Protein AF-A0A962FBF9-F1 (afdb_monomer_lite)

Sequence (263 aa):
MQAPLSERNLTIVGFLAAIAAAAFGLVVFYGRYPFAEDGTNTLIALYLSACIILFFGIRFWNIVILAFAVLSLFGVQIYAAQKFDWRENYISLAQMGQPFFLNEFIDHYPTYEEYTFAFLNAPDWVRFNNECVQPALTQNPVPPRCASSDLIQRYYRIDIVQAMREHYAKMKNTAKMVKEGKLSKRSAYAECIANKSCVTIPLLPKGVDANNIDPSSHDYIGVREAFWSLINDQRMTPLVCQQVPLCQALTNMKAITPDNMPF

Secondary structure (DSSP, 8-state):
---SS-HHHHHHHHHHHHHHHHHHHHHHHHHHGGGPPTTHHHHHHHHHHHHHHHHHHHHTT-HHHHHHHHHHHHHHHHHHHHHHHHHHHHHHHHHTT---TTGGG-SSPPPHHHHH-GGG----HHHHIIIIIHHHHTTPPPPGGGSSHHHHHHHH---HHHHHHHHHHHHHHHHHHHHTTTT-SHHHHHHHHHTTSS-----PPTT--GGGS-TT--TTHHHHHHHHHHHH-SS--HHHHHTSHHHHHHHHTTSS-GGG---

pLDDT: mean 86.82, std 8.23, range [59.03, 97.31]

Radius of gyration: 26.45 Å; chains: 1; bounding box: 59×40×80 Å

Structure (mmCIF, N/CA/C/O backbone):
data_AF-A0A962FBF9-F1
#
_entry.id   AF-A0A962FBF9-F1
#
loop_
_atom_site.group_PDB
_atom_site.id
_atom_site.type_symbol
_atom_site.label_atom_id
_atom_site.label_alt_id
_atom_site.label_comp_id
_atom_site.label_asym_id
_atom_site.label_entity_id
_atom_site.label_seq_id
_atom_site.pdbx_PDB_ins_code
_atom_site.Cartn_x
_atom_site.Cartn_y
_atom_site.Cartn_z
_atom_site.occupancy
_atom_site.B_iso_or_equiv
_atom_site.auth_seq_id
_atom_site.auth_comp_id
_atom_site.auth_asym_id
_atom_site.auth_atom_id
_atom_site.pdbx_PDB_model_num
ATOM 1 N N . MET A 1 1 ? 24.186 -5.630 -43.927 1.00 60.81 1 MET A N 1
ATOM 2 C CA . MET A 1 1 ? 23.604 -4.390 -44.489 1.00 60.81 1 MET A CA 1
ATOM 3 C C . MET A 1 1 ? 24.648 -3.294 -44.359 1.00 60.81 1 MET A C 1
ATOM 5 O O . MET A 1 1 ? 25.223 -3.189 -43.284 1.00 60.81 1 MET A O 1
ATOM 9 N N . GLN A 1 2 ? 24.952 -2.549 -45.425 1.00 70.44 2 GLN A N 1
ATOM 10 C CA . GLN A 1 2 ? 25.842 -1.384 -45.326 1.00 70.44 2 GLN A CA 1
ATOM 11 C C . GLN A 1 2 ? 25.102 -0.242 -44.622 1.00 70.44 2 GLN A C 1
ATOM 13 O O . GLN A 1 2 ? 23.909 -0.047 -44.858 1.00 70.44 2 GLN A O 1
ATOM 18 N N . ALA A 1 3 ? 25.789 0.471 -43.730 1.00 69.31 3 ALA A N 1
ATOM 19 C CA . ALA A 1 3 ? 25.196 1.597 -43.027 1.00 69.31 3 ALA A CA 1
ATOM 20 C C . ALA A 1 3 ? 25.037 2.800 -43.980 1.00 69.31 3 ALA A C 1
ATOM 22 O O . ALA A 1 3 ? 25.928 3.051 -44.793 1.00 69.31 3 ALA A O 1
ATOM 23 N N . PRO A 1 4 ? 23.940 3.568 -43.885 1.00 76.31 4 PRO A N 1
ATOM 24 C CA . PRO A 1 4 ? 23.658 4.688 -44.786 1.00 76.31 4 PRO A CA 1
ATOM 25 C C . PRO A 1 4 ? 24.484 5.950 -44.482 1.00 76.31 4 PRO A C 1
ATOM 27 O O . PRO A 1 4 ? 24.414 6.924 -45.226 1.00 76.31 4 PRO A O 1
ATOM 30 N N . LEU A 1 5 ? 25.242 5.965 -43.381 1.00 82.69 5 LEU A N 1
ATOM 31 C CA . LEU A 1 5 ? 26.000 7.116 -42.888 1.00 82.69 5 LEU A CA 1
ATOM 32 C C . LEU A 1 5 ? 27.432 6.710 -42.517 1.00 82.69 5 LEU A C 1
ATOM 34 O O . LEU A 1 5 ? 27.699 5.550 -42.208 1.00 82.69 5 LEU A O 1
ATOM 38 N N . SER A 1 6 ? 28.346 7.686 -42.500 1.00 90.06 6 SER A N 1
ATOM 39 C CA . SER A 1 6 ? 29.707 7.485 -41.992 1.00 90.06 6 SER A CA 1
ATOM 40 C C . SER A 1 6 ? 29.701 7.161 -40.492 1.00 90.06 6 SER A C 1
ATOM 42 O O . SER A 1 6 ? 28.830 7.624 -39.753 1.00 90.06 6 SER A O 1
ATOM 44 N N . GLU A 1 7 ? 30.704 6.421 -40.011 1.00 88.38 7 GLU A N 1
ATOM 45 C CA . GLU A 1 7 ? 30.819 6.050 -38.588 1.00 88.38 7 GLU A CA 1
ATOM 46 C C . GLU A 1 7 ? 30.829 7.280 -37.662 1.00 88.38 7 GLU A C 1
ATOM 48 O O . GLU A 1 7 ? 30.202 7.281 -36.598 1.00 88.38 7 GLU A O 1
ATOM 53 N N . ARG A 1 8 ? 31.482 8.369 -38.092 1.00 90.94 8 ARG A N 1
ATOM 54 C CA . ARG A 1 8 ? 31.478 9.652 -37.376 1.00 90.94 8 ARG A CA 1
ATOM 55 C C . ARG A 1 8 ? 30.058 10.199 -37.222 1.00 90.94 8 ARG A C 1
ATOM 57 O O . ARG A 1 8 ? 29.685 10.610 -36.126 1.00 90.94 8 ARG A O 1
ATOM 64 N N . ASN A 1 9 ? 29.267 10.179 -38.294 1.00 92.25 9 ASN A N 1
ATOM 65 C CA . ASN A 1 9 ? 27.889 10.663 -38.260 1.00 92.25 9 ASN A CA 1
ATOM 66 C C . ASN A 1 9 ? 27.007 9.760 -37.387 1.00 92.25 9 ASN A C 1
ATOM 68 O O . ASN A 1 9 ? 26.252 10.277 -36.571 1.00 92.25 9 ASN A O 1
ATOM 72 N N . LEU A 1 10 ? 27.148 8.433 -37.483 1.00 91.06 10 LEU A N 1
ATOM 73 C CA . LEU A 1 10 ? 26.416 7.486 -36.629 1.00 91.06 10 LEU A CA 1
ATOM 74 C C . LEU A 1 10 ? 26.747 7.658 -35.146 1.00 91.06 10 LEU A C 1
ATOM 76 O O . LEU A 1 10 ? 25.855 7.588 -34.307 1.00 91.06 10 LEU A O 1
ATOM 80 N N . THR A 1 11 ? 28.010 7.931 -34.818 1.00 92.50 11 THR A N 1
ATOM 81 C CA . THR A 1 11 ? 28.436 8.190 -33.437 1.00 92.50 11 THR A CA 1
ATOM 82 C C . THR A 1 11 ? 27.790 9.463 -32.889 1.00 92.50 11 THR A C 1
ATOM 84 O O . THR A 1 11 ? 27.250 9.445 -31.785 1.00 92.50 11 THR A O 1
ATOM 87 N N . ILE A 1 12 ? 27.798 10.556 -33.663 1.00 94.12 12 ILE A N 1
ATOM 88 C CA . ILE A 1 12 ? 27.176 11.827 -33.258 1.00 94.12 12 ILE A CA 1
ATOM 89 C C . ILE A 1 12 ? 25.663 11.654 -33.094 1.00 94.12 12 ILE A C 1
ATOM 91 O O . ILE A 1 12 ? 25.114 12.016 -32.056 1.00 94.12 12 ILE A O 1
ATOM 95 N N . VAL A 1 13 ? 24.991 11.066 -34.089 1.00 94.19 13 VAL A N 1
ATOM 96 C CA . VAL A 1 13 ? 23.538 10.840 -34.059 1.00 94.19 13 VAL A CA 1
ATOM 97 C C . VAL A 1 13 ? 23.153 9.929 -32.898 1.00 94.19 13 VAL A C 1
ATOM 99 O O . VAL A 1 13 ? 22.228 10.250 -32.159 1.00 94.19 13 VAL A O 1
ATOM 102 N N . GLY A 1 14 ? 23.881 8.829 -32.692 1.00 93.62 14 GLY A N 1
ATOM 103 C CA . GLY A 1 14 ? 23.630 7.911 -31.586 1.00 93.62 14 GLY A CA 1
ATOM 104 C C . GLY A 1 14 ? 23.786 8.581 -30.226 1.00 93.62 14 GLY A C 1
ATOM 105 O O . GLY A 1 14 ? 22.971 8.354 -29.335 1.00 93.62 14 GLY A O 1
ATOM 106 N N . PHE A 1 15 ? 24.807 9.428 -30.065 1.00 95.50 15 PHE A N 1
ATOM 107 C CA . PHE A 1 15 ? 25.053 10.138 -28.811 1.00 95.50 15 PHE A CA 1
ATOM 108 C C . PHE A 1 15 ? 23.943 11.148 -28.515 1.00 95.50 15 PHE A C 1
ATOM 110 O O . PHE A 1 15 ? 23.385 11.146 -27.419 1.00 95.50 15 PHE A O 1
ATOM 117 N N . LEU A 1 16 ? 23.569 11.958 -29.511 1.00 97.19 16 LEU A N 1
ATOM 118 C CA . LEU A 1 16 ? 22.473 12.919 -29.388 1.00 97.19 16 LEU A CA 1
ATOM 119 C C . LEU A 1 16 ? 21.138 12.223 -29.096 1.00 97.19 16 LEU A C 1
ATOM 121 O O . LEU A 1 16 ? 20.403 12.672 -28.220 1.00 97.19 16 LEU A O 1
ATOM 125 N N . ALA A 1 17 ? 20.848 11.108 -29.771 1.00 95.50 17 ALA A N 1
ATOM 126 C CA . ALA A 1 17 ? 19.638 10.323 -29.537 1.00 95.50 17 ALA A CA 1
ATOM 127 C C . ALA A 1 17 ? 19.594 9.738 -28.116 1.00 95.50 17 ALA A C 1
ATOM 129 O O . ALA A 1 17 ? 18.573 9.851 -27.441 1.00 95.50 17 ALA A O 1
ATOM 130 N N . ALA A 1 18 ? 20.701 9.163 -27.635 1.00 96.38 18 ALA A N 1
ATOM 131 C CA . ALA A 1 18 ? 20.784 8.603 -26.287 1.00 96.38 18 ALA A CA 1
ATOM 132 C C . ALA A 1 18 ? 20.650 9.678 -25.197 1.00 96.38 18 ALA A C 1
ATOM 134 O O . ALA A 1 18 ? 19.937 9.463 -24.218 1.00 96.38 18 ALA A O 1
ATOM 135 N N . ILE A 1 19 ? 21.273 10.850 -25.377 1.00 97.31 19 ILE A N 1
ATOM 136 C CA . ILE A 1 19 ? 21.120 11.983 -24.452 1.00 97.31 19 ILE A CA 1
ATOM 137 C C . ILE A 1 19 ? 19.686 12.499 -24.453 1.00 97.31 19 ILE A C 1
ATOM 139 O O . ILE A 1 19 ? 19.124 12.707 -23.381 1.00 97.31 19 ILE A O 1
ATOM 143 N N . ALA A 1 20 ? 19.084 12.694 -25.628 1.00 96.69 20 ALA A N 1
ATOM 144 C CA . ALA A 1 20 ? 17.706 13.160 -25.730 1.00 96.69 20 ALA A CA 1
ATOM 145 C C . ALA A 1 20 ? 16.736 12.181 -25.048 1.00 96.69 20 ALA A C 1
ATOM 147 O O . ALA A 1 20 ? 15.888 12.608 -24.266 1.00 96.69 20 ALA A O 1
ATOM 148 N N . ALA A 1 21 ? 16.907 10.873 -25.271 1.00 95.94 21 ALA A N 1
ATOM 149 C CA . ALA A 1 21 ? 16.114 9.836 -24.616 1.00 95.94 21 ALA A CA 1
ATOM 150 C C . ALA A 1 21 ? 16.319 9.820 -23.092 1.00 95.94 21 ALA A C 1
ATOM 152 O O . ALA A 1 21 ? 15.344 9.717 -22.344 1.00 95.94 21 ALA A O 1
ATOM 153 N N . ALA A 1 22 ? 17.562 9.963 -22.620 1.00 96.50 22 ALA A N 1
ATOM 154 C CA . ALA A 1 22 ? 17.876 10.039 -21.195 1.00 96.50 22 ALA A CA 1
ATOM 155 C C . ALA A 1 22 ? 17.250 11.276 -20.537 1.00 96.50 22 ALA A C 1
ATOM 157 O O . ALA A 1 22 ? 16.577 11.143 -19.519 1.00 96.50 22 ALA A O 1
ATOM 158 N N . ALA A 1 23 ? 17.411 12.460 -21.135 1.00 96.31 23 ALA A N 1
ATOM 159 C CA . ALA A 1 23 ? 16.818 13.702 -20.645 1.00 96.31 23 ALA A CA 1
ATOM 160 C C . ALA A 1 23 ? 15.288 13.617 -20.594 1.00 96.31 23 ALA A C 1
ATOM 162 O O . ALA A 1 23 ? 14.697 13.950 -19.570 1.00 96.31 23 ALA A O 1
ATOM 163 N N . PHE A 1 24 ? 14.652 13.119 -21.659 1.00 95.31 24 PHE A N 1
ATOM 164 C CA . PHE A 1 24 ? 13.203 12.931 -21.690 1.00 95.31 24 PHE A CA 1
ATOM 165 C C . PHE A 1 24 ? 12.728 11.995 -20.572 1.00 95.31 24 PHE A C 1
ATOM 167 O O . PHE A 1 24 ? 11.861 12.371 -19.786 1.00 95.31 24 PHE A O 1
ATOM 174 N N . GLY A 1 25 ? 13.332 10.809 -20.451 1.00 92.62 25 GLY A N 1
ATOM 175 C CA . GLY A 1 25 ? 12.955 9.847 -19.415 1.00 92.62 25 GLY A CA 1
ATOM 176 C C . GLY A 1 25 ? 13.154 10.403 -18.009 1.00 92.62 25 GLY A C 1
ATOM 177 O O . GLY A 1 25 ? 12.242 10.332 -17.189 1.00 92.62 25 GLY A O 1
ATOM 178 N N . LEU A 1 26 ? 14.303 11.030 -17.735 1.00 93.94 26 LEU A N 1
ATOM 179 C CA . LEU A 1 26 ? 14.588 11.631 -16.429 1.00 93.94 26 LEU A CA 1
ATOM 180 C C . LEU A 1 26 ? 13.601 12.742 -16.066 1.00 93.94 26 LEU A C 1
ATOM 182 O O . LEU A 1 26 ? 13.209 12.820 -14.907 1.00 93.94 26 LEU A O 1
ATOM 186 N N . VAL A 1 27 ? 13.157 13.560 -17.026 1.00 95.00 27 VAL A N 1
ATOM 187 C CA . VAL A 1 27 ? 12.107 14.563 -16.782 1.00 95.00 27 VAL A CA 1
ATOM 188 C C . VAL A 1 27 ? 10.798 13.891 -16.362 1.00 95.00 27 VAL A C 1
ATOM 190 O O . VAL A 1 27 ? 10.170 14.340 -15.403 1.00 95.00 27 VAL A O 1
ATOM 193 N N . VAL A 1 28 ? 10.408 12.791 -17.015 1.00 92.06 28 VAL A N 1
ATOM 194 C CA . VAL A 1 28 ? 9.195 12.046 -16.640 1.00 92.06 28 VAL A CA 1
ATOM 195 C C . VAL A 1 28 ? 9.331 11.415 -15.251 1.00 92.06 28 VAL A C 1
ATOM 197 O O . VAL A 1 28 ? 8.431 11.566 -14.425 1.00 92.06 28 VAL A O 1
ATOM 200 N N . PHE A 1 29 ? 10.457 10.754 -14.964 1.00 93.56 29 PHE A N 1
ATOM 201 C CA . PHE A 1 29 ? 10.724 10.175 -13.643 1.00 93.56 29 PHE A CA 1
ATOM 202 C C . PHE A 1 29 ? 10.752 11.245 -12.550 1.00 93.56 29 PHE A C 1
ATOM 204 O O . PHE A 1 29 ? 10.153 11.050 -11.498 1.00 93.56 29 PHE A O 1
ATOM 211 N N . TYR A 1 30 ? 11.400 12.384 -12.798 1.00 93.94 30 TYR A N 1
ATOM 212 C CA . TYR A 1 30 ? 11.492 13.480 -11.837 1.00 93.94 30 TYR A CA 1
ATOM 213 C C . TYR A 1 30 ? 10.122 14.094 -11.537 1.00 93.94 30 TYR A C 1
ATOM 215 O O . TYR A 1 30 ? 9.778 14.284 -10.373 1.00 93.94 30 TYR A O 1
ATOM 223 N N . GLY A 1 31 ? 9.306 14.336 -12.568 1.00 92.62 31 GLY A N 1
ATOM 224 C CA . GLY A 1 31 ? 7.964 14.903 -12.406 1.00 92.62 31 GLY A CA 1
ATOM 225 C C . GLY A 1 31 ? 7.016 14.031 -11.578 1.00 92.62 31 GLY A C 1
ATOM 226 O O . GLY A 1 31 ? 6.091 14.554 -10.964 1.00 92.62 31 GLY A O 1
ATOM 227 N N . ARG A 1 32 ? 7.260 12.716 -11.522 1.00 93.00 32 ARG A N 1
ATOM 228 C CA . ARG A 1 32 ? 6.444 11.749 -10.769 1.00 93.00 32 ARG A CA 1
ATOM 229 C C . ARG A 1 32 ? 7.149 11.146 -9.556 1.00 93.00 32 ARG A C 1
ATOM 231 O O . ARG A 1 32 ? 6.564 10.331 -8.848 1.00 93.00 32 ARG A O 1
ATOM 238 N N . TYR A 1 33 ? 8.368 11.592 -9.258 1.00 90.69 33 TYR A N 1
ATOM 239 C CA . TYR A 1 33 ? 9.165 11.097 -8.137 1.00 90.69 33 TYR A CA 1
ATOM 240 C C . TYR A 1 33 ? 8.488 11.213 -6.756 1.00 90.69 33 TYR A C 1
ATOM 242 O O . TYR A 1 33 ? 8.732 10.342 -5.923 1.00 90.69 33 TYR A O 1
ATOM 250 N N . PRO A 1 34 ? 7.599 12.194 -6.477 1.00 88.62 34 PRO A N 1
ATOM 251 C CA . PRO A 1 34 ? 6.822 12.204 -5.231 1.00 88.62 34 PRO A CA 1
ATOM 252 C C . PRO A 1 34 ? 5.967 10.945 -5.004 1.00 88.62 34 PRO A C 1
ATOM 254 O O . PRO A 1 34 ? 5.604 10.647 -3.869 1.00 88.62 34 PRO A O 1
ATOM 257 N N . PHE A 1 35 ? 5.665 10.201 -6.071 1.00 89.06 35 PHE A N 1
ATOM 258 C CA . PHE A 1 35 ? 4.913 8.948 -6.050 1.00 89.06 35 PHE A CA 1
ATOM 259 C C . PHE A 1 35 ? 5.813 7.717 -6.229 1.00 89.06 35 PHE A C 1
ATOM 261 O O . PHE A 1 35 ? 5.323 6.638 -6.552 1.00 89.06 35 PHE A O 1
ATOM 268 N N . ALA A 1 36 ? 7.130 7.867 -6.061 1.00 88.38 36 ALA A N 1
ATOM 269 C CA . ALA A 1 36 ? 8.070 6.764 -6.191 1.00 88.38 36 ALA A CA 1
ATOM 270 C C . ALA A 1 36 ? 7.837 5.696 -5.114 1.00 88.38 36 ALA A C 1
ATOM 272 O O . ALA A 1 36 ? 7.739 5.987 -3.921 1.00 88.38 36 ALA A O 1
ATOM 273 N N . GLU A 1 37 ? 7.791 4.446 -5.561 1.00 88.19 37 GLU A N 1
ATOM 274 C CA . GLU A 1 37 ? 7.797 3.258 -4.710 1.00 88.19 37 GLU A CA 1
ATOM 275 C C . GLU A 1 37 ? 9.209 2.666 -4.636 1.00 88.19 37 GLU A C 1
ATOM 277 O O . GLU A 1 37 ? 10.105 3.037 -5.412 1.00 88.19 37 GLU A O 1
ATOM 282 N N . ASP A 1 38 ? 9.405 1.689 -3.753 1.00 84.81 38 ASP A N 1
ATOM 283 C CA . ASP A 1 38 ? 10.638 0.910 -3.728 1.00 84.81 38 ASP A CA 1
ATOM 284 C C . ASP A 1 38 ? 10.917 0.283 -5.107 1.00 84.81 38 ASP A C 1
ATOM 286 O O . ASP A 1 38 ? 10.022 -0.094 -5.872 1.00 84.81 38 ASP A O 1
ATOM 290 N N . GLY A 1 39 ? 12.197 0.256 -5.480 1.00 85.12 39 GLY A N 1
ATOM 291 C CA . GLY A 1 39 ? 12.640 -0.201 -6.799 1.00 85.12 39 GLY A CA 1
ATOM 292 C C . GLY A 1 39 ? 12.548 0.838 -7.927 1.00 85.12 39 GLY A C 1
ATOM 293 O O . GLY A 1 39 ? 13.092 0.586 -9.002 1.00 85.12 39 GLY A O 1
ATOM 294 N N . THR A 1 40 ? 11.975 2.030 -7.706 1.00 90.69 40 THR A N 1
ATOM 295 C CA . THR A 1 40 ? 11.950 3.105 -8.728 1.00 90.69 40 THR A CA 1
ATOM 296 C C . THR A 1 40 ? 13.362 3.493 -9.188 1.00 90.69 40 THR A C 1
ATOM 298 O O . THR A 1 40 ? 13.606 3.661 -10.381 1.00 90.69 40 THR A O 1
ATOM 301 N N . ASN A 1 41 ? 14.333 3.533 -8.272 1.00 91.12 41 ASN A N 1
ATOM 302 C CA . ASN A 1 41 ? 15.737 3.797 -8.612 1.00 91.12 41 ASN A CA 1
ATOM 303 C C . ASN A 1 41 ? 16.343 2.715 -9.519 1.00 91.12 41 ASN A C 1
ATOM 305 O O . ASN A 1 41 ? 17.137 3.027 -10.407 1.00 91.12 41 ASN A O 1
ATOM 309 N N . THR A 1 42 ? 15.933 1.457 -9.347 1.00 93.06 42 THR A N 1
ATOM 310 C CA . THR A 1 42 ? 16.345 0.357 -10.227 1.00 93.06 42 THR A CA 1
ATOM 311 C C . THR A 1 42 ? 15.771 0.544 -11.629 1.00 93.06 42 THR A C 1
ATOM 313 O O . THR A 1 42 ? 16.493 0.358 -12.606 1.00 93.06 42 THR A O 1
ATOM 316 N N . LEU A 1 43 ? 14.512 0.982 -11.755 1.00 93.75 43 LEU A N 1
ATOM 317 C CA . LEU A 1 43 ? 13.911 1.297 -13.057 1.00 93.75 43 LEU A CA 1
ATOM 318 C C . LEU A 1 43 ? 14.631 2.454 -13.757 1.00 93.75 43 LEU A C 1
ATOM 320 O O . LEU A 1 43 ? 14.905 2.356 -14.951 1.00 93.75 43 LEU A O 1
ATOM 324 N N . ILE A 1 44 ? 15.006 3.505 -13.022 1.00 94.81 44 ILE A N 1
ATOM 325 C CA . ILE A 1 44 ? 15.804 4.615 -13.566 1.00 94.81 44 ILE A CA 1
ATOM 326 C C . ILE A 1 44 ? 17.155 4.095 -14.081 1.00 94.81 44 ILE A C 1
ATOM 328 O O . ILE A 1 44 ? 17.554 4.410 -15.202 1.00 94.81 44 ILE A O 1
ATOM 332 N N . ALA A 1 45 ? 17.848 3.257 -13.306 1.00 95.62 45 ALA A N 1
ATOM 333 C CA . ALA A 1 45 ? 19.126 2.674 -13.716 1.00 95.62 45 ALA A CA 1
ATOM 334 C C . ALA A 1 45 ? 18.998 1.779 -14.965 1.00 95.62 45 ALA A C 1
ATOM 336 O O . ALA A 1 45 ? 19.835 1.854 -15.871 1.00 95.62 45 ALA A O 1
ATOM 337 N N . LEU A 1 46 ? 17.940 0.966 -15.051 1.00 95.69 46 LEU A N 1
ATOM 338 C CA . LEU A 1 46 ? 17.632 0.157 -16.235 1.00 95.69 46 LEU A CA 1
ATOM 339 C C . LEU A 1 46 ? 17.325 1.029 -17.458 1.00 95.69 46 LEU A C 1
ATOM 341 O O . LEU A 1 46 ? 17.834 0.750 -18.543 1.00 95.69 46 LEU A O 1
ATOM 345 N N . TYR A 1 47 ? 16.566 2.113 -17.284 1.00 96.62 47 TYR A N 1
ATOM 346 C CA . TYR A 1 47 ? 16.284 3.071 -18.352 1.00 96.62 47 TYR A CA 1
ATOM 347 C C . TYR A 1 47 ? 17.573 3.714 -18.887 1.00 96.62 47 TYR A C 1
ATOM 349 O O . TYR A 1 47 ? 17.821 3.714 -20.093 1.00 96.62 47 TYR A O 1
ATOM 357 N N . LEU A 1 48 ? 18.450 4.192 -17.996 1.00 96.81 48 LEU A N 1
ATOM 358 C CA . LEU A 1 48 ? 19.743 4.771 -18.381 1.00 96.81 48 LEU A CA 1
ATOM 359 C C . LEU A 1 48 ? 20.646 3.748 -19.083 1.00 96.81 48 LEU A C 1
ATOM 361 O O . LEU A 1 48 ? 21.309 4.079 -20.066 1.00 96.81 48 LEU A O 1
ATOM 365 N N . SER A 1 49 ? 20.628 2.493 -18.630 1.00 96.94 49 SER A N 1
ATOM 366 C CA . SER A 1 49 ? 21.353 1.399 -19.285 1.00 96.94 49 SER A CA 1
ATOM 367 C C . SER A 1 49 ? 20.832 1.158 -20.705 1.00 96.94 49 SER A C 1
ATOM 369 O O . SER A 1 49 ? 21.623 1.021 -21.637 1.00 96.94 49 SER A O 1
ATOM 371 N N . ALA A 1 50 ? 19.513 1.191 -20.908 1.00 96.44 50 ALA A N 1
ATOM 372 C CA . ALA A 1 50 ? 18.908 1.070 -22.231 1.00 96.44 50 ALA A CA 1
ATOM 373 C C . ALA A 1 50 ? 19.269 2.250 -23.158 1.00 96.44 50 ALA A C 1
ATOM 375 O O . ALA A 1 50 ? 19.492 2.027 -24.348 1.00 96.44 50 ALA A O 1
ATOM 376 N N . CYS A 1 51 ? 19.440 3.473 -22.636 1.00 97.06 51 CYS A N 1
ATOM 377 C CA . CYS A 1 51 ? 19.974 4.606 -23.409 1.00 97.06 51 CYS A CA 1
ATOM 378 C C . CYS A 1 51 ? 21.424 4.372 -23.872 1.00 97.06 51 CYS A C 1
ATOM 380 O O . CYS A 1 51 ? 21.782 4.724 -24.997 1.00 97.06 51 CYS A O 1
ATOM 382 N N . ILE A 1 52 ? 22.265 3.747 -23.042 1.00 96.62 52 ILE A N 1
ATOM 383 C CA . ILE A 1 52 ? 23.638 3.378 -23.430 1.00 96.62 52 ILE A CA 1
ATOM 384 C C . ILE A 1 52 ? 23.610 2.305 -24.529 1.00 96.62 52 ILE A C 1
ATOM 386 O O . ILE A 1 52 ? 24.335 2.405 -25.520 1.00 96.62 52 ILE A O 1
ATOM 390 N N . ILE A 1 53 ? 22.739 1.301 -24.402 1.00 96.25 53 ILE A N 1
ATOM 391 C CA . ILE A 1 53 ? 22.568 0.260 -25.427 1.00 96.25 53 ILE A CA 1
ATOM 392 C C . ILE A 1 53 ? 22.043 0.874 -26.735 1.00 96.25 53 ILE A C 1
ATOM 394 O O . ILE A 1 53 ? 22.515 0.504 -27.811 1.00 96.25 53 ILE A O 1
ATOM 398 N N . LEU A 1 54 ? 21.140 1.861 -26.659 1.00 96.75 54 LEU A N 1
ATOM 399 C CA . LEU A 1 54 ? 20.642 2.613 -27.815 1.00 96.75 54 LEU A CA 1
ATOM 400 C C . LEU A 1 54 ? 21.789 3.293 -28.575 1.00 96.75 54 LEU A C 1
ATOM 402 O O . LEU A 1 54 ? 21.871 3.161 -29.798 1.00 96.75 54 LEU A O 1
ATOM 406 N N . PHE A 1 55 ? 22.704 3.958 -27.860 1.00 96.94 55 PHE A N 1
ATOM 407 C CA . PHE A 1 55 ? 23.897 4.567 -28.457 1.00 96.94 55 PHE A CA 1
ATOM 408 C C . PHE A 1 55 ? 24.708 3.547 -29.266 1.00 96.94 55 PHE A C 1
ATOM 410 O O . PHE A 1 55 ? 25.019 3.793 -30.433 1.00 96.94 55 PHE A O 1
ATOM 417 N N . PHE A 1 56 ? 25.017 2.387 -28.679 1.00 94.81 56 PHE A N 1
ATOM 418 C CA . PHE A 1 56 ? 25.792 1.348 -29.362 1.00 94.81 56 PHE A CA 1
ATOM 419 C C . PHE A 1 56 ? 25.026 0.696 -30.520 1.00 94.81 56 PHE A C 1
ATOM 421 O O . PHE A 1 56 ? 25.628 0.399 -31.553 1.00 94.81 56 PHE A O 1
ATOM 428 N N . GLY A 1 57 ? 23.705 0.534 -30.398 1.00 94.12 57 GLY A N 1
ATOM 429 C CA . GLY A 1 57 ? 22.847 0.045 -31.478 1.00 94.12 57 GLY A CA 1
ATOM 430 C C . GLY A 1 57 ? 22.898 0.945 -32.714 1.00 94.12 57 GLY A C 1
ATOM 431 O O . GLY A 1 57 ? 23.070 0.450 -33.829 1.00 94.12 57 GLY A O 1
ATOM 432 N N . ILE A 1 58 ? 22.833 2.267 -32.514 1.00 93.94 58 ILE A N 1
ATOM 433 C CA . ILE A 1 58 ? 22.947 3.259 -33.595 1.00 93.94 58 ILE A CA 1
ATOM 434 C C . ILE A 1 58 ? 24.378 3.307 -34.141 1.00 93.94 58 ILE A C 1
ATOM 436 O O . ILE A 1 58 ? 24.570 3.230 -35.355 1.00 93.94 58 ILE A O 1
ATOM 440 N N . ARG A 1 59 ? 25.387 3.391 -33.260 1.00 93.62 59 ARG A N 1
ATOM 441 C CA . ARG A 1 59 ? 26.804 3.496 -33.646 1.00 93.62 59 ARG A CA 1
ATOM 442 C C . ARG A 1 59 ? 27.238 2.347 -34.554 1.00 93.62 59 ARG A C 1
ATOM 444 O O . ARG A 1 59 ? 27.887 2.589 -35.566 1.00 93.62 59 ARG A O 1
ATOM 451 N N . PHE A 1 60 ? 26.900 1.113 -34.188 1.00 92.88 60 PHE A N 1
ATOM 452 C CA . PHE A 1 60 ? 27.305 -0.081 -34.934 1.00 92.88 60 PHE A CA 1
ATOM 453 C C . PHE A 1 60 ? 26.337 -0.462 -36.055 1.00 92.88 60 PHE A C 1
ATOM 455 O O . PHE A 1 60 ? 26.535 -1.491 -36.698 1.00 92.88 60 PHE A O 1
ATOM 462 N N . TRP A 1 61 ? 25.285 0.334 -36.281 1.00 91.69 61 TRP A N 1
ATOM 463 C CA . TRP A 1 61 ? 24.213 0.017 -37.225 1.00 91.69 61 TRP A CA 1
ATOM 464 C C . TRP A 1 61 ? 23.649 -1.403 -37.021 1.00 91.69 61 TRP A C 1
ATOM 466 O O . TRP A 1 61 ? 23.371 -2.146 -37.966 1.00 91.69 61 TRP A O 1
ATOM 476 N N . ASN A 1 62 ? 23.513 -1.811 -35.756 1.00 93.12 62 ASN A N 1
ATOM 477 C CA . ASN A 1 62 ? 23.033 -3.136 -35.394 1.00 93.1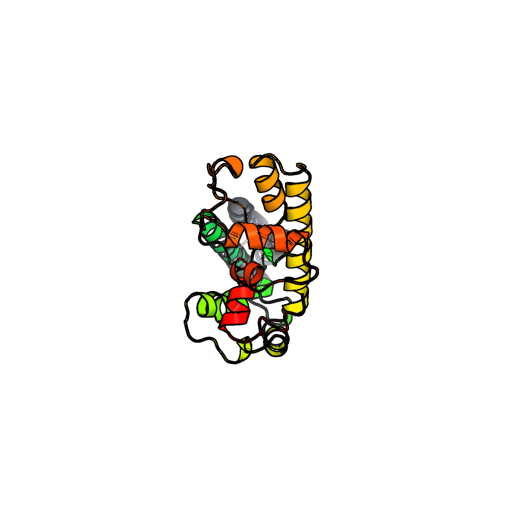2 62 ASN A CA 1
ATOM 478 C C . ASN A 1 62 ? 21.540 -3.063 -35.067 1.00 93.12 62 ASN A C 1
ATOM 480 O O . ASN A 1 62 ? 21.146 -2.689 -33.963 1.00 93.12 62 ASN A O 1
ATOM 484 N N . ILE A 1 63 ? 20.718 -3.448 -36.044 1.00 92.06 63 ILE A N 1
ATOM 485 C CA . ILE A 1 63 ? 19.252 -3.377 -35.964 1.00 92.06 63 ILE A CA 1
ATOM 486 C C . ILE A 1 63 ? 18.705 -4.194 -34.786 1.00 92.06 63 ILE A C 1
ATOM 488 O O . ILE A 1 63 ? 17.743 -3.770 -34.154 1.00 92.06 63 ILE A O 1
ATOM 492 N N . VAL A 1 64 ? 19.322 -5.332 -34.452 1.00 94.31 64 VAL A N 1
ATOM 493 C CA . VAL A 1 64 ? 18.866 -6.183 -33.341 1.00 94.31 64 VAL A CA 1
ATOM 494 C C . VAL A 1 64 ? 19.078 -5.476 -32.002 1.00 94.31 64 VAL A C 1
ATOM 496 O O . VAL A 1 64 ? 18.154 -5.397 -31.195 1.00 94.31 64 VAL A O 1
ATOM 499 N N . ILE A 1 65 ? 20.267 -4.902 -31.791 1.00 94.88 65 ILE A N 1
ATOM 500 C CA . ILE A 1 65 ? 20.579 -4.125 -30.579 1.00 94.88 65 ILE A CA 1
ATOM 501 C C . ILE A 1 65 ? 19.687 -2.883 -30.500 1.00 94.88 65 ILE A C 1
ATOM 503 O O . ILE A 1 65 ? 19.152 -2.575 -29.437 1.00 94.88 65 ILE A O 1
ATOM 507 N N . LEU A 1 66 ? 19.490 -2.195 -31.629 1.00 93.38 66 LEU A N 1
ATOM 508 C CA . LEU A 1 66 ? 18.627 -1.021 -31.721 1.00 93.38 66 LEU A CA 1
ATOM 509 C C . LEU A 1 66 ? 17.183 -1.352 -31.320 1.00 93.38 66 LEU A C 1
ATOM 511 O O . LEU A 1 66 ? 16.616 -0.673 -30.468 1.00 93.38 66 LEU A O 1
ATOM 515 N N . ALA A 1 67 ? 16.604 -2.407 -31.899 1.00 94.94 67 ALA A N 1
ATOM 516 C CA . ALA A 1 67 ? 15.244 -2.836 -31.592 1.00 94.94 67 ALA A CA 1
ATOM 517 C C . ALA A 1 67 ? 15.096 -3.209 -30.111 1.00 94.94 67 ALA A C 1
ATOM 519 O O . ALA A 1 67 ? 14.156 -2.760 -29.458 1.00 94.94 67 ALA A O 1
ATOM 520 N N . PHE A 1 68 ? 16.052 -3.961 -29.558 1.00 96.12 68 PHE A N 1
ATOM 521 C CA . PHE A 1 68 ? 16.053 -4.322 -28.141 1.00 96.12 68 PHE A CA 1
ATOM 522 C C . PHE A 1 68 ? 16.130 -3.093 -27.223 1.00 96.12 68 PHE A C 1
ATOM 524 O O . PHE A 1 68 ? 15.378 -3.009 -26.252 1.00 96.12 68 PHE A O 1
ATOM 531 N N . ALA A 1 69 ? 16.993 -2.122 -27.537 1.00 95.50 69 ALA A N 1
ATOM 532 C CA . ALA A 1 69 ? 17.118 -0.890 -26.762 1.00 95.50 69 ALA A CA 1
ATOM 533 C C . ALA A 1 69 ? 15.817 -0.080 -26.771 1.00 95.50 69 ALA A C 1
ATOM 535 O O . ALA A 1 69 ? 15.338 0.330 -25.717 1.00 95.50 69 ALA A O 1
ATOM 536 N N . VAL A 1 70 ? 15.214 0.101 -27.951 1.00 95.56 70 VAL A N 1
ATOM 537 C CA . VAL A 1 70 ? 13.950 0.831 -28.108 1.00 95.56 70 VAL A CA 1
ATOM 538 C C . VAL A 1 70 ? 12.824 0.145 -27.331 1.00 95.56 70 VAL A C 1
ATOM 540 O O . VAL A 1 70 ? 12.135 0.803 -26.555 1.00 95.56 70 VAL A O 1
ATOM 543 N N . LEU A 1 71 ? 12.671 -1.176 -27.471 1.00 96.56 71 LEU A N 1
ATOM 544 C CA . LEU A 1 71 ? 11.667 -1.939 -26.724 1.00 96.56 71 LEU A CA 1
ATOM 545 C C . LEU A 1 71 ? 11.891 -1.860 -25.211 1.00 96.56 71 LEU A C 1
ATOM 547 O O . LEU A 1 71 ? 10.927 -1.711 -24.465 1.00 96.56 71 LEU A O 1
ATOM 551 N N . SER A 1 72 ? 13.146 -1.905 -24.758 1.00 95.62 72 SER A N 1
ATOM 552 C CA . SER A 1 72 ? 13.489 -1.784 -23.337 1.00 95.62 72 SER A CA 1
ATOM 553 C C . SER A 1 72 ? 13.139 -0.401 -22.785 1.00 95.62 72 SER A C 1
ATOM 555 O O . SER A 1 72 ? 12.551 -0.312 -21.711 1.00 95.62 72 SER A O 1
ATOM 557 N N . LEU A 1 73 ? 13.433 0.674 -23.526 1.00 95.62 73 LEU A N 1
ATOM 558 C CA . LEU A 1 73 ? 13.077 2.041 -23.130 1.00 95.62 73 LEU A CA 1
ATOM 559 C C . LEU A 1 73 ? 11.562 2.204 -22.985 1.00 95.62 73 LEU A C 1
ATOM 561 O O . LEU A 1 73 ? 11.094 2.672 -21.948 1.00 95.62 73 LEU A O 1
ATOM 565 N N . PHE A 1 74 ? 10.792 1.767 -23.987 1.00 95.31 74 PHE A N 1
ATOM 566 C CA . PHE A 1 74 ? 9.331 1.821 -23.922 1.00 95.31 74 PHE A CA 1
ATOM 567 C C . PHE A 1 74 ? 8.770 0.938 -22.806 1.00 95.31 74 PHE A C 1
ATOM 569 O O . PHE A 1 74 ? 7.904 1.387 -22.060 1.00 95.31 74 PHE A O 1
ATOM 576 N N . GLY A 1 75 ? 9.278 -0.287 -22.658 1.00 95.38 75 GLY A N 1
ATOM 577 C CA . GLY A 1 75 ? 8.840 -1.219 -21.622 1.00 95.38 75 GLY A CA 1
ATOM 578 C C . GLY A 1 75 ? 9.049 -0.658 -20.217 1.00 95.38 75 GLY A C 1
ATOM 579 O O . GLY A 1 75 ? 8.112 -0.643 -19.422 1.00 95.38 75 GLY A O 1
ATOM 580 N N . VAL A 1 76 ? 10.241 -0.121 -19.933 1.00 94.88 76 VAL A N 1
ATOM 581 C CA . VAL A 1 76 ? 10.541 0.509 -18.639 1.00 94.88 76 VAL A CA 1
ATOM 582 C C . VAL A 1 76 ? 9.669 1.743 -18.412 1.00 94.88 76 VAL A C 1
ATOM 584 O O . VAL A 1 76 ? 9.152 1.916 -17.312 1.00 94.88 76 VAL A O 1
ATOM 587 N N . GLN A 1 77 ? 9.456 2.576 -19.434 1.00 91.88 77 GLN A N 1
ATOM 588 C CA . GLN A 1 77 ? 8.649 3.788 -19.301 1.00 91.88 77 GLN A CA 1
ATOM 589 C C . GLN A 1 77 ? 7.169 3.483 -19.031 1.00 91.88 77 GLN A C 1
ATOM 591 O O . GLN A 1 77 ? 6.570 4.108 -18.158 1.00 91.88 77 GLN A O 1
ATOM 596 N N . ILE A 1 78 ? 6.586 2.522 -19.755 1.00 93.75 78 ILE A N 1
ATOM 597 C CA . ILE A 1 78 ? 5.198 2.079 -19.558 1.00 93.75 78 ILE A CA 1
ATOM 598 C C . ILE A 1 78 ? 5.041 1.481 -18.163 1.00 93.75 78 ILE A C 1
ATOM 600 O O . ILE A 1 78 ? 4.119 1.847 -17.437 1.00 93.75 78 ILE A O 1
ATOM 604 N N . TYR A 1 79 ? 5.962 0.602 -17.773 1.00 93.44 79 TYR A N 1
ATOM 605 C CA . TYR A 1 79 ? 5.927 -0.035 -16.466 1.00 93.44 79 TYR A CA 1
ATOM 606 C C . TYR A 1 79 ? 6.047 0.990 -15.330 1.00 93.44 79 TYR A C 1
ATOM 608 O O . TYR A 1 79 ? 5.241 0.992 -14.404 1.00 93.44 79 TYR A O 1
ATOM 616 N N . ALA A 1 80 ? 6.992 1.930 -15.432 1.00 92.81 80 ALA A N 1
ATOM 617 C CA . ALA A 1 80 ? 7.132 3.015 -14.467 1.00 92.81 80 ALA A CA 1
ATOM 618 C C . ALA A 1 80 ? 5.877 3.901 -14.402 1.00 92.81 80 ALA A C 1
ATOM 620 O O . ALA A 1 80 ? 5.443 4.258 -13.309 1.00 92.81 80 ALA A O 1
ATOM 621 N N . ALA A 1 81 ? 5.265 4.230 -15.545 1.00 91.25 81 ALA A N 1
ATOM 622 C CA . ALA A 1 81 ? 4.027 5.006 -15.581 1.00 91.25 81 ALA A CA 1
ATOM 623 C C . ALA A 1 81 ? 2.892 4.299 -14.827 1.00 91.25 81 ALA A C 1
ATOM 625 O O . ALA A 1 81 ? 2.251 4.932 -13.994 1.00 91.25 81 ALA A O 1
ATOM 626 N N . GLN A 1 82 ? 2.719 2.988 -15.033 1.00 91.62 82 GLN A N 1
ATOM 627 C CA . GLN A 1 82 ? 1.730 2.184 -14.308 1.00 91.62 82 GLN A CA 1
ATOM 628 C C . GLN A 1 82 ? 1.971 2.197 -12.794 1.00 91.62 82 GLN A C 1
ATOM 630 O O . GLN A 1 82 ? 1.019 2.381 -12.036 1.00 91.62 82 GLN A O 1
ATOM 635 N N . LYS A 1 83 ? 3.231 2.073 -12.350 1.00 92.38 83 LYS A N 1
ATOM 636 C CA . LYS A 1 83 ? 3.584 2.190 -10.924 1.00 92.38 83 LYS A CA 1
ATOM 637 C C . LYS A 1 83 ? 3.217 3.557 -10.349 1.00 92.38 83 LYS A C 1
ATOM 639 O O . LYS A 1 83 ? 2.621 3.638 -9.278 1.00 92.38 83 LYS A O 1
ATOM 644 N N . PHE A 1 84 ? 3.560 4.634 -11.055 1.00 92.38 84 PHE A N 1
ATOM 645 C CA . PHE A 1 84 ? 3.256 5.986 -10.594 1.00 92.38 84 PHE A CA 1
ATOM 646 C C . PHE A 1 84 ? 1.750 6.255 -10.552 1.00 92.38 84 PHE A C 1
ATOM 648 O O . PHE A 1 84 ? 1.266 6.748 -9.539 1.00 92.38 84 PHE A O 1
ATOM 655 N N . ASP A 1 85 ? 1.011 5.892 -11.605 1.00 90.88 85 ASP A N 1
ATOM 656 C CA . ASP A 1 85 ? -0.444 6.084 -11.672 1.00 90.88 85 ASP A CA 1
ATOM 657 C C . ASP A 1 85 ? -1.151 5.298 -10.559 1.00 90.88 85 ASP A C 1
ATOM 659 O O . ASP A 1 85 ? -2.076 5.799 -9.921 1.00 90.88 85 ASP A O 1
ATOM 663 N N . TRP A 1 86 ? -0.702 4.070 -10.284 1.00 87.62 86 TRP A N 1
ATOM 664 C CA . TRP A 1 86 ? -1.190 3.271 -9.161 1.00 87.62 86 TRP A CA 1
ATOM 665 C C . TRP A 1 86 ? -1.038 4.014 -7.831 1.00 87.62 86 TRP A C 1
ATOM 667 O O . TRP A 1 86 ? -2.007 4.180 -7.082 1.00 87.62 86 TRP A O 1
ATOM 677 N N . ARG A 1 87 ? 0.172 4.510 -7.560 1.00 86.44 87 ARG A N 1
ATOM 678 C CA . ARG A 1 87 ? 0.489 5.186 -6.306 1.00 86.44 87 ARG A CA 1
ATOM 679 C C . ARG A 1 87 ? -0.225 6.529 -6.162 1.00 86.44 87 ARG A C 1
ATOM 681 O O . ARG A 1 87 ? -0.709 6.855 -5.077 1.00 86.44 87 ARG A O 1
ATOM 688 N N . GLU A 1 88 ? -0.326 7.288 -7.246 1.00 88.69 88 GLU A N 1
ATOM 689 C CA . GLU A 1 88 ? -1.030 8.569 -7.309 1.00 88.69 88 GLU A CA 1
ATOM 690 C C . GLU A 1 88 ? -2.537 8.404 -7.065 1.00 88.69 88 GLU A C 1
ATOM 692 O O . GLU A 1 88 ? -3.115 9.106 -6.229 1.00 88.69 88 GLU A O 1
ATOM 697 N N . ASN A 1 89 ? -3.176 7.426 -7.717 1.00 84.62 89 ASN A N 1
ATOM 698 C CA . ASN A 1 89 ? -4.589 7.104 -7.491 1.00 84.62 89 ASN A CA 1
ATOM 699 C C . ASN A 1 89 ? -4.854 6.745 -6.026 1.00 84.62 89 ASN A C 1
ATOM 701 O O . ASN A 1 89 ? -5.837 7.177 -5.428 1.00 84.62 89 ASN A O 1
ATOM 705 N N . TYR A 1 90 ? -3.943 5.997 -5.415 1.00 76.19 90 TYR A N 1
ATOM 706 C CA . TYR A 1 90 ? -4.085 5.615 -4.021 1.00 76.19 90 TYR A CA 1
ATOM 707 C C . TYR A 1 90 ? -3.968 6.819 -3.067 1.00 76.19 90 TYR A C 1
ATOM 709 O O . TYR A 1 90 ? -4.783 6.989 -2.156 1.00 76.19 90 TYR A O 1
ATOM 717 N N . ILE A 1 91 ? -2.967 7.682 -3.271 1.00 78.62 91 ILE A N 1
ATOM 718 C CA . ILE A 1 91 ? -2.754 8.874 -2.434 1.00 78.62 91 ILE A CA 1
ATOM 719 C C . ILE A 1 91 ? -3.902 9.875 -2.600 1.00 78.62 91 ILE A C 1
ATOM 721 O O . ILE A 1 91 ? -4.363 10.446 -1.610 1.00 78.62 91 ILE A O 1
ATOM 725 N N . SER A 1 92 ? -4.396 10.064 -3.822 1.00 81.44 92 SER A N 1
ATOM 726 C CA . SER A 1 92 ? -5.515 10.972 -4.090 1.00 81.44 92 SER A CA 1
ATOM 727 C C . SER A 1 92 ? -6.816 10.502 -3.430 1.00 81.44 92 SER A C 1
ATOM 729 O O . SER A 1 92 ? -7.495 11.314 -2.802 1.00 81.44 92 SER A O 1
ATOM 731 N N . LEU A 1 93 ? -7.133 9.201 -3.457 1.00 76.19 93 LEU A N 1
ATOM 732 C CA . LEU A 1 93 ? -8.283 8.641 -2.727 1.00 76.19 93 LEU A CA 1
ATOM 733 C C . LEU A 1 93 ? -8.202 8.914 -1.218 1.00 76.19 93 LEU A C 1
ATOM 735 O O . LEU A 1 93 ? -9.188 9.329 -0.602 1.00 76.19 93 LEU A O 1
ATOM 739 N N . ALA A 1 94 ? -7.011 8.767 -0.630 1.00 70.38 94 ALA A N 1
ATOM 740 C CA . ALA A 1 94 ? -6.792 9.091 0.776 1.00 70.38 94 ALA A CA 1
ATOM 741 C C . ALA A 1 94 ? -7.011 10.587 1.076 1.00 70.38 94 ALA A C 1
ATOM 743 O O . ALA A 1 94 ? -7.633 10.924 2.084 1.00 70.38 94 ALA A O 1
ATOM 744 N N . GLN A 1 95 ? -6.558 11.485 0.194 1.00 74.19 95 GLN A N 1
ATOM 745 C CA . GLN A 1 95 ? -6.759 12.935 0.334 1.00 74.19 95 GLN A CA 1
ATOM 746 C C . GLN A 1 95 ? -8.228 13.355 0.179 1.00 74.19 95 GLN A C 1
ATOM 748 O O . GLN A 1 95 ? -8.664 14.300 0.833 1.00 74.19 95 GLN A O 1
ATOM 753 N N . MET A 1 96 ? -9.006 12.637 -0.636 1.00 71.94 96 MET A N 1
ATOM 754 C CA . MET A 1 96 ? -10.440 12.881 -0.842 1.00 71.94 96 MET A CA 1
ATOM 755 C C . MET A 1 96 ? -11.329 12.367 0.304 1.00 71.94 96 MET A C 1
ATOM 757 O O . MET A 1 96 ? -12.553 12.427 0.211 1.00 71.94 96 MET A O 1
ATOM 761 N N . GLY A 1 97 ? -10.745 11.863 1.396 1.00 59.03 97 GLY A N 1
ATOM 762 C CA . GLY A 1 97 ? -11.509 11.345 2.533 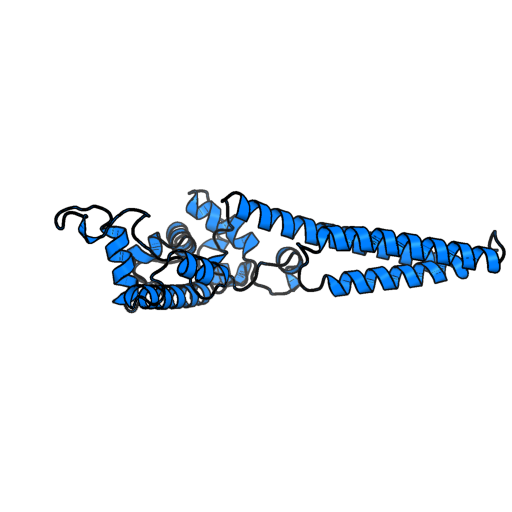1.00 59.03 97 GLY A CA 1
ATOM 763 C C . GLY A 1 97 ? -12.150 9.979 2.275 1.00 59.03 97 GLY A C 1
ATOM 764 O O . GLY A 1 97 ? -12.992 9.550 3.061 1.00 59.03 97 GLY A O 1
ATOM 765 N N . GLN A 1 98 ? -11.723 9.274 1.223 1.00 63.72 98 GLN A N 1
ATOM 766 C CA . GLN A 1 98 ? -12.028 7.863 0.981 1.00 63.72 98 GLN A CA 1
ATOM 767 C C . GLN A 1 98 ? -10.759 7.021 1.177 1.00 63.72 98 GLN A C 1
ATOM 769 O O . GLN A 1 98 ? -10.267 6.404 0.228 1.00 63.72 98 GLN A O 1
ATOM 774 N N . PRO A 1 99 ? -10.162 7.022 2.386 1.00 67.19 99 PRO A N 1
ATOM 775 C CA . PRO A 1 99 ? -8.952 6.262 2.615 1.00 67.19 99 PRO A CA 1
ATOM 776 C C . PRO A 1 99 ? -9.234 4.773 2.441 1.00 67.19 99 PRO A C 1
ATOM 778 O O . PRO A 1 99 ? -10.311 4.265 2.755 1.00 67.19 99 PRO A O 1
ATOM 781 N N . PHE A 1 100 ? -8.213 4.061 1.987 1.00 76.50 100 PHE A N 1
ATOM 782 C CA . PHE A 1 100 ? -8.173 2.613 2.058 1.00 76.50 100 PHE A CA 1
ATOM 783 C C . PHE A 1 100 ? -8.489 2.151 3.488 1.00 76.50 100 PHE A C 1
ATOM 785 O O . PHE A 1 100 ? -7.737 2.461 4.416 1.00 76.50 100 PHE A O 1
ATOM 792 N N . PHE A 1 101 ? -9.596 1.419 3.672 1.00 77.50 101 PHE A N 1
ATOM 793 C CA . PHE A 1 101 ? -10.111 1.032 4.996 1.00 77.50 101 PHE A CA 1
ATOM 794 C C . PHE A 1 101 ? -9.092 0.259 5.837 1.00 77.50 101 PHE A C 1
ATOM 796 O O . PHE A 1 101 ? -9.173 0.258 7.062 1.00 77.50 101 PHE A O 1
ATOM 803 N N . LEU A 1 102 ? -8.126 -0.389 5.182 1.00 84.81 102 LEU A N 1
ATOM 804 C CA . LEU A 1 102 ? -7.120 -1.214 5.837 1.00 84.81 102 LEU A CA 1
ATOM 805 C C . LEU A 1 102 ? -5.789 -0.487 6.073 1.00 84.81 102 LEU A C 1
ATOM 807 O O . LEU A 1 102 ? -4.826 -1.111 6.504 1.00 84.81 102 LEU A O 1
ATOM 811 N N . ASN A 1 103 ? -5.720 0.830 5.841 1.00 82.00 103 ASN A N 1
ATOM 812 C CA . ASN A 1 103 ? -4.486 1.605 6.001 1.00 82.00 103 ASN A CA 1
ATOM 813 C C . ASN A 1 103 ? -3.897 1.504 7.423 1.00 82.00 103 ASN A C 1
ATOM 815 O O . ASN A 1 103 ? -2.687 1.580 7.615 1.00 82.00 103 ASN A O 1
ATOM 819 N N . GLU A 1 104 ? -4.739 1.334 8.439 1.00 81.50 104 GLU A N 1
ATOM 820 C CA . GLU A 1 104 ? -4.299 1.215 9.836 1.00 81.50 104 GLU A CA 1
ATOM 821 C C . GLU A 1 104 ? -3.754 -0.179 10.205 1.00 81.50 104 GLU A C 1
ATOM 823 O O . GLU A 1 104 ? -3.233 -0.360 11.307 1.00 81.50 104 GLU A O 1
ATOM 828 N N . PHE A 1 105 ? -3.864 -1.154 9.296 1.00 83.50 105 PHE A N 1
ATOM 829 C CA . PHE A 1 105 ? -3.425 -2.545 9.481 1.00 83.50 105 PHE A CA 1
ATOM 830 C C . PHE A 1 105 ? -2.180 -2.894 8.666 1.00 83.50 105 PHE A C 1
ATOM 832 O O . PHE A 1 105 ? -1.656 -3.995 8.798 1.00 83.50 105 PHE A O 1
ATOM 839 N N . ILE A 1 106 ? -1.716 -1.970 7.826 1.00 81.31 106 ILE A N 1
ATOM 840 C CA . ILE A 1 106 ? -0.546 -2.154 6.972 1.00 81.31 106 ILE A CA 1
ATOM 841 C C . ILE A 1 106 ? 0.598 -1.261 7.450 1.00 81.31 106 ILE A C 1
ATOM 843 O O . ILE A 1 106 ? 0.395 -0.090 7.786 1.00 81.31 106 ILE A O 1
ATOM 847 N N . ASP A 1 107 ? 1.809 -1.814 7.467 1.00 73.56 107 ASP A N 1
ATOM 848 C CA . ASP A 1 107 ? 3.015 -1.074 7.860 1.00 73.56 107 ASP A CA 1
ATOM 849 C C . ASP A 1 107 ? 3.542 -0.191 6.723 1.00 73.56 107 ASP A C 1
ATOM 851 O O . ASP A 1 107 ? 4.074 0.894 6.954 1.00 73.56 107 ASP A O 1
ATOM 855 N N . HIS A 1 108 ? 3.350 -0.631 5.482 1.00 75.19 108 HIS A N 1
ATOM 856 C CA . HIS A 1 108 ? 3.642 0.126 4.275 1.00 75.19 108 HIS A CA 1
ATOM 857 C C . HIS A 1 108 ? 2.492 -0.032 3.286 1.00 75.19 108 HIS A C 1
ATOM 859 O O . HIS A 1 108 ? 1.711 -0.981 3.337 1.00 75.19 108 HIS A O 1
ATOM 865 N N . TYR A 1 109 ? 2.372 0.937 2.391 1.00 75.06 109 TYR A N 1
ATOM 866 C CA . TYR A 1 109 ? 1.384 0.886 1.325 1.00 75.06 109 TYR A CA 1
ATOM 867 C C . TYR A 1 109 ? 1.772 -0.166 0.280 1.00 75.06 109 TYR A C 1
ATOM 869 O O . TYR A 1 109 ? 2.941 -0.158 -0.118 1.00 75.06 109 TYR A O 1
ATOM 877 N N . PRO A 1 110 ? 0.824 -0.990 -0.210 1.00 80.12 110 PRO A N 1
ATOM 878 C CA . PRO A 1 110 ? 1.121 -2.042 -1.171 1.00 80.12 110 PRO A CA 1
ATOM 879 C C . PRO A 1 110 ? 1.688 -1.448 -2.455 1.00 80.12 110 PRO A C 1
ATOM 881 O O . PRO A 1 110 ? 1.137 -0.484 -3.000 1.00 80.12 110 PRO A O 1
ATOM 884 N N . THR A 1 111 ? 2.779 -2.031 -2.930 1.00 85.69 111 THR A N 1
ATOM 885 C CA . THR A 1 111 ? 3.390 -1.666 -4.208 1.00 85.69 111 THR A CA 1
ATOM 886 C C . THR A 1 111 ? 2.560 -2.184 -5.379 1.00 85.69 111 THR A C 1
ATOM 888 O O . THR A 1 111 ? 1.765 -3.124 -5.249 1.00 85.69 111 THR A O 1
ATOM 891 N N . TYR A 1 112 ? 2.754 -1.586 -6.555 1.00 85.88 112 TYR A N 1
ATOM 892 C CA . TYR A 1 112 ? 2.119 -2.069 -7.783 1.00 85.88 112 TYR A CA 1
ATOM 893 C C . TYR A 1 112 ? 2.463 -3.540 -8.072 1.00 85.88 112 TYR A C 1
ATOM 895 O O . TYR A 1 112 ? 1.617 -4.307 -8.541 1.00 85.88 112 TYR A O 1
ATOM 903 N N . GLU A 1 113 ? 3.693 -3.954 -7.766 1.00 85.19 113 GLU A N 1
ATOM 904 C CA . GLU A 1 113 ? 4.161 -5.326 -7.918 1.00 85.19 113 GLU A CA 1
ATOM 905 C C . GLU A 1 113 ? 3.419 -6.303 -7.020 1.00 85.19 113 GLU A C 1
ATOM 907 O O . GLU A 1 113 ? 2.993 -7.351 -7.493 1.00 85.19 113 GLU A O 1
ATOM 912 N N . GLU A 1 114 ? 3.265 -5.980 -5.738 1.00 83.00 114 GLU A N 1
ATOM 913 C CA . GLU A 1 114 ? 2.585 -6.857 -4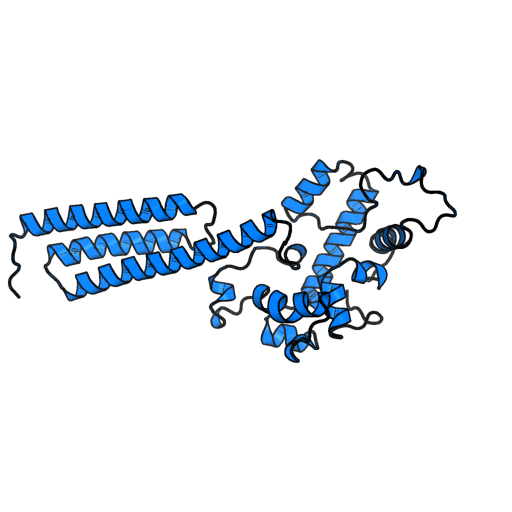.781 1.00 83.00 114 GLU A CA 1
ATOM 914 C C . GLU A 1 114 ? 1.120 -7.069 -5.160 1.00 83.00 114 GLU A C 1
ATOM 916 O O . GLU A 1 114 ? 0.595 -8.171 -5.009 1.00 83.00 114 GLU A O 1
ATOM 921 N N . TYR A 1 115 ? 0.490 -6.034 -5.719 1.00 82.06 115 TYR A N 1
ATOM 922 C CA . TYR A 1 115 ? -0.858 -6.117 -6.267 1.00 82.06 115 TYR A CA 1
ATOM 923 C C . TYR A 1 115 ? -0.927 -6.943 -7.564 1.00 82.06 115 TYR A C 1
ATOM 925 O O . TYR A 1 115 ? -1.816 -7.777 -7.735 1.00 82.06 115 TYR A O 1
ATOM 933 N N . THR A 1 116 ? 0.001 -6.721 -8.496 1.00 82.69 116 THR A N 1
ATOM 934 C CA . THR A 1 116 ? -0.083 -7.286 -9.854 1.00 82.69 116 THR A CA 1
ATOM 935 C C . THR A 1 116 ? 0.465 -8.711 -9.931 1.00 82.69 116 THR A C 1
ATOM 937 O O . THR A 1 116 ? -0.054 -9.559 -10.662 1.00 82.69 116 THR A O 1
ATOM 940 N N . PHE A 1 117 ? 1.527 -9.004 -9.184 1.00 82.62 117 PHE A N 1
ATOM 941 C CA . PHE A 1 117 ? 2.300 -10.231 -9.312 1.00 82.62 117 PHE A CA 1
ATOM 942 C C . PHE A 1 117 ? 2.040 -11.187 -8.157 1.00 82.62 117 PHE A C 1
ATOM 944 O O . PHE A 1 117 ? 2.775 -11.258 -7.171 1.00 82.62 117 PHE A O 1
ATOM 951 N N . ALA A 1 118 ? 1.046 -12.051 -8.359 1.00 72.81 118 ALA A N 1
ATOM 952 C CA . ALA A 1 118 ? 0.689 -13.087 -7.399 1.00 72.81 118 ALA A CA 1
ATOM 953 C C . ALA A 1 118 ? 1.855 -14.027 -7.027 1.00 72.81 118 ALA A C 1
ATOM 955 O O . ALA A 1 118 ? 1.775 -14.683 -5.997 1.00 72.81 118 ALA A O 1
ATOM 956 N N . PHE A 1 119 ? 2.945 -14.124 -7.795 1.00 79.06 119 PHE A N 1
ATOM 957 C CA . PHE A 1 119 ? 4.084 -14.983 -7.437 1.00 79.06 119 PHE A CA 1
ATOM 958 C C . PHE A 1 119 ? 4.978 -14.410 -6.323 1.00 79.06 119 PHE A C 1
ATOM 960 O O . PHE A 1 119 ? 5.733 -15.172 -5.724 1.00 79.06 119 PHE A O 1
ATOM 967 N N . LEU A 1 120 ? 4.884 -13.113 -6.003 1.00 80.94 120 LEU A N 1
ATOM 968 C CA . LEU A 1 120 ? 5.726 -12.476 -4.978 1.00 80.94 120 LEU A CA 1
ATOM 969 C C . LEU A 1 120 ? 5.404 -12.918 -3.547 1.00 80.94 120 LEU A C 1
ATOM 971 O O . LEU A 1 120 ? 6.113 -12.553 -2.618 1.00 80.94 120 LEU A O 1
ATOM 975 N N . ASN A 1 121 ? 4.353 -13.719 -3.355 1.00 80.75 121 ASN A N 1
ATOM 976 C CA . ASN A 1 121 ? 3.921 -14.206 -2.043 1.00 80.75 121 ASN A CA 1
ATOM 977 C C . ASN A 1 121 ? 3.640 -13.107 -1.004 1.00 80.75 121 ASN A C 1
ATOM 979 O O . ASN A 1 121 ? 3.513 -13.413 0.177 1.00 80.75 121 ASN A O 1
ATOM 983 N N . ALA A 1 122 ? 3.458 -11.862 -1.449 1.00 85.62 122 ALA A N 1
ATOM 984 C CA . ALA A 1 122 ? 3.122 -10.736 -0.594 1.00 85.62 122 ALA A CA 1
ATOM 985 C C . ALA A 1 122 ? 1.641 -10.758 -0.158 1.00 85.62 122 ALA A C 1
ATOM 987 O O . ALA A 1 122 ? 0.803 -11.317 -0.884 1.00 85.62 122 ALA A O 1
ATOM 988 N N . PRO A 1 123 ? 1.310 -10.162 1.005 1.00 87.88 123 PRO A N 1
ATOM 989 C CA . PRO A 1 123 ? -0.066 -9.949 1.443 1.00 87.88 123 PRO A CA 1
ATOM 990 C C . PRO A 1 123 ? -0.837 -9.031 0.487 1.00 87.88 123 PRO A C 1
ATOM 992 O O . PRO A 1 123 ? -0.458 -7.887 0.248 1.00 87.88 123 PRO A O 1
ATOM 995 N N . ASP A 1 124 ? -1.964 -9.512 -0.025 1.00 89.00 124 ASP A N 1
ATOM 996 C CA . ASP A 1 124 ? -2.776 -8.804 -1.013 1.00 89.00 124 ASP A CA 1
ATOM 997 C C . ASP A 1 124 ? -3.931 -8.047 -0.353 1.00 89.00 124 ASP A C 1
ATOM 999 O O . ASP A 1 124 ? -5.117 -8.391 -0.456 1.00 89.00 124 ASP A O 1
ATOM 1003 N N . TRP A 1 125 ? -3.550 -6.994 0.365 1.00 88.31 125 TRP A N 1
ATOM 1004 C CA . TRP A 1 125 ? -4.476 -6.122 1.077 1.00 88.31 125 TRP A CA 1
ATOM 1005 C C . TRP A 1 125 ? -5.481 -5.448 0.148 1.00 88.31 125 TRP A C 1
ATOM 1007 O O . TRP A 1 125 ? -6.625 -5.227 0.545 1.00 88.31 125 TRP A O 1
ATOM 1017 N N . VAL A 1 126 ? -5.083 -5.125 -1.085 1.00 87.50 126 VAL A N 1
ATOM 1018 C CA . VAL A 1 126 ? -5.931 -4.361 -2.006 1.00 87.50 126 VAL A CA 1
ATOM 1019 C C . VAL A 1 126 ? -7.067 -5.212 -2.541 1.00 87.50 126 VAL A C 1
ATOM 1021 O O . VAL A 1 126 ? -8.230 -4.809 -2.450 1.00 87.50 126 VAL A O 1
ATOM 1024 N N . ARG A 1 127 ? -6.770 -6.418 -3.032 1.00 88.50 127 ARG A N 1
ATOM 1025 C CA . ARG A 1 127 ? -7.818 -7.332 -3.485 1.00 88.50 127 ARG A CA 1
ATOM 1026 C C . ARG A 1 127 ? -8.700 -7.772 -2.317 1.00 88.50 127 ARG A C 1
ATOM 1028 O O . ARG A 1 127 ? -9.916 -7.827 -2.477 1.00 88.50 127 ARG A O 1
ATOM 1035 N N . P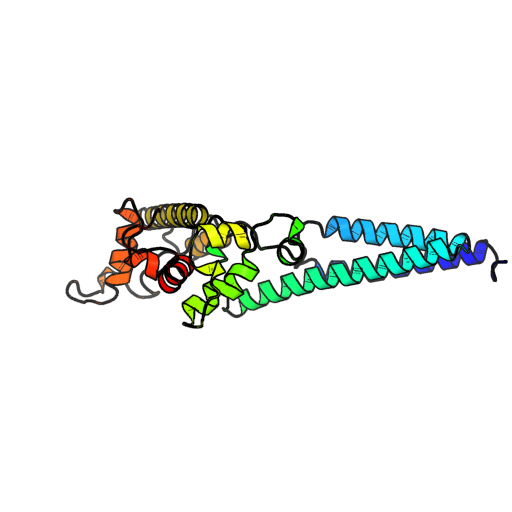HE A 1 128 ? -8.126 -8.002 -1.133 1.00 91.62 128 PHE A N 1
ATOM 1036 C CA . PHE A 1 128 ? -8.907 -8.311 0.068 1.00 91.62 128 PHE A CA 1
ATOM 1037 C C . PHE A 1 128 ? -9.866 -7.171 0.451 1.00 91.62 128 PHE A C 1
ATOM 1039 O O . PHE A 1 128 ? -11.042 -7.414 0.732 1.00 91.62 128 PHE A O 1
ATOM 1046 N N . ASN A 1 129 ? -9.408 -5.917 0.404 1.00 90.94 129 ASN A N 1
ATOM 1047 C CA . ASN A 1 129 ? -10.262 -4.760 0.658 1.00 90.94 129 ASN A CA 1
ATOM 1048 C C . ASN A 1 129 ? -11.434 -4.686 -0.330 1.00 90.94 129 ASN A C 1
ATOM 1050 O O . ASN A 1 129 ? -12.580 -4.528 0.088 1.00 90.94 129 ASN A O 1
ATOM 1054 N N . ASN A 1 130 ? -11.144 -4.818 -1.625 1.00 89.00 130 ASN A N 1
ATOM 1055 C CA . ASN A 1 130 ? -12.129 -4.628 -2.689 1.00 89.00 130 ASN A CA 1
ATOM 1056 C C . ASN A 1 130 ? -13.147 -5.774 -2.760 1.00 89.00 130 ASN A C 1
ATOM 1058 O O . ASN A 1 130 ? -14.313 -5.543 -3.061 1.00 89.00 130 ASN A O 1
ATOM 1062 N N . GLU A 1 131 ? -12.722 -7.008 -2.485 1.00 92.19 131 GLU A N 1
ATOM 1063 C CA . GLU A 1 131 ? -13.582 -8.187 -2.613 1.00 92.19 131 GLU A CA 1
ATOM 1064 C C . GLU A 1 131 ? -14.281 -8.586 -1.313 1.00 92.19 131 GLU A C 1
ATOM 1066 O O . GLU A 1 131 ? -15.370 -9.154 -1.367 1.00 92.19 131 GLU A O 1
ATOM 1071 N N . CYS A 1 132 ? -13.671 -8.319 -0.155 1.00 92.81 132 CYS A N 1
ATOM 1072 C CA . CYS A 1 132 ? -14.200 -8.747 1.138 1.00 92.81 132 CYS A CA 1
ATOM 1073 C C . CYS A 1 132 ? -14.653 -7.562 1.991 1.00 92.81 132 CYS A C 1
ATOM 1075 O O . CYS A 1 132 ? -15.816 -7.492 2.376 1.00 92.81 132 CYS A O 1
ATOM 1077 N N . VAL A 1 133 ? -13.750 -6.625 2.299 1.00 92.62 133 VAL A N 1
ATOM 1078 C CA . VAL A 1 133 ? -13.990 -5.612 3.344 1.00 92.62 133 VAL A CA 1
ATOM 1079 C C . VAL A 1 133 ? -15.019 -4.576 2.912 1.00 92.62 133 VAL A C 1
ATOM 1081 O O . VAL A 1 133 ? -16.022 -4.397 3.598 1.00 92.62 133 VAL A O 1
ATOM 1084 N N . GLN A 1 134 ? -14.818 -3.923 1.767 1.00 90.94 134 GLN A N 1
ATOM 1085 C CA . GLN A 1 134 ? -15.763 -2.929 1.257 1.00 90.94 134 GLN A CA 1
ATOM 1086 C C . GLN A 1 134 ? -17.155 -3.527 1.016 1.00 90.94 134 GLN A C 1
ATOM 1088 O O . GLN A 1 134 ? -18.129 -2.938 1.499 1.00 90.94 134 GLN A O 1
ATOM 1093 N N . PRO A 1 135 ? -17.300 -4.697 0.359 1.00 91.56 135 PRO A N 1
ATOM 1094 C CA . PRO A 1 135 ? -18.606 -5.326 0.214 1.00 91.56 135 PRO A CA 1
ATOM 1095 C C . PRO A 1 135 ? -19.248 -5.677 1.561 1.00 91.56 135 PRO A C 1
ATOM 1097 O O . PRO A 1 135 ? -20.415 -5.357 1.768 1.00 91.56 135 PRO A O 1
ATOM 1100 N N . ALA A 1 136 ? -18.491 -6.225 2.519 1.00 92.31 136 ALA A N 1
ATOM 1101 C CA . ALA A 1 136 ? -19.014 -6.560 3.846 1.00 92.31 136 ALA A CA 1
ATOM 1102 C C . ALA A 1 136 ? -19.491 -5.330 4.640 1.00 92.31 136 ALA A C 1
ATOM 1104 O O . ALA A 1 136 ? -20.484 -5.412 5.366 1.00 92.31 136 ALA A O 1
ATOM 1105 N N . LEU A 1 137 ? -18.810 -4.188 4.510 1.00 89.69 137 LEU A N 1
ATOM 1106 C CA . LEU A 1 137 ? -19.210 -2.932 5.158 1.00 89.69 137 LEU A CA 1
ATOM 1107 C C . LEU A 1 137 ? -20.417 -2.277 4.476 1.00 89.69 137 LEU A C 1
ATOM 1109 O O . LEU A 1 137 ? -21.217 -1.621 5.136 1.00 89.69 137 LEU A O 1
ATOM 1113 N N . THR A 1 138 ? -20.576 -2.487 3.169 1.00 88.62 138 THR A N 1
ATOM 1114 C CA . THR A 1 138 ? -21.692 -1.954 2.367 1.00 88.62 138 THR A CA 1
ATOM 1115 C C . THR A 1 138 ? -22.860 -2.932 2.216 1.00 88.62 138 THR A C 1
ATOM 1117 O O . THR A 1 138 ? -23.786 -2.659 1.459 1.00 88.62 138 THR A O 1
ATOM 1120 N N . GLN A 1 139 ? -22.839 -4.053 2.949 1.00 86.81 139 GLN A N 1
ATOM 1121 C CA . GLN A 1 139 ? -23.851 -5.121 2.911 1.00 86.81 139 GLN A CA 1
ATOM 1122 C C . GLN A 1 139 ? -24.045 -5.760 1.524 1.00 86.81 139 GLN A C 1
ATOM 1124 O O . GLN A 1 139 ? -25.091 -6.336 1.227 1.00 86.81 139 GLN A O 1
ATOM 1129 N N . ASN A 1 140 ? -23.018 -5.695 0.682 1.00 91.31 140 ASN A N 1
ATOM 1130 C CA . ASN A 1 140 ? -22.985 -6.374 -0.603 1.00 91.31 140 ASN A CA 1
ATOM 1131 C C . ASN A 1 140 ? -22.521 -7.836 -0.448 1.00 91.31 140 ASN A C 1
ATOM 1133 O O . ASN A 1 140 ? -21.822 -8.170 0.514 1.00 91.31 140 ASN A O 1
ATOM 1137 N N . PRO A 1 141 ? -22.873 -8.724 -1.398 1.00 90.69 141 PRO A N 1
ATOM 1138 C CA . PRO A 1 141 ? -22.419 -10.109 -1.377 1.00 90.69 141 PRO A CA 1
ATOM 1139 C C . PRO A 1 141 ? -20.890 -10.209 -1.381 1.00 90.69 141 PRO A C 1
ATOM 1141 O O . PRO A 1 141 ? -20.222 -9.622 -2.231 1.00 90.69 141 PRO A O 1
ATOM 1144 N N . VAL A 1 142 ? -20.350 -11.003 -0.457 1.00 93.31 142 VAL A N 1
ATOM 1145 C CA . VAL A 1 142 ? -18.924 -11.347 -0.389 1.00 93.31 142 VAL A CA 1
ATOM 1146 C C . VAL A 1 142 ? -18.676 -12.735 -0.986 1.00 93.31 142 VAL A C 1
ATOM 1148 O O . VAL A 1 142 ? -19.496 -13.641 -0.803 1.00 93.31 142 VAL A O 1
ATOM 1151 N N . PRO A 1 143 ? -17.558 -12.947 -1.699 1.00 94.12 143 PRO A N 1
ATOM 1152 C CA . PRO A 1 143 ? -17.243 -14.246 -2.266 1.00 94.12 143 PRO A CA 1
ATOM 1153 C C . PRO A 1 143 ? -16.896 -15.269 -1.164 1.00 94.12 143 PRO A C 1
ATOM 1155 O O . PRO A 1 143 ? -16.369 -14.894 -0.114 1.00 94.12 143 PRO A O 1
ATOM 1158 N N . PRO A 1 144 ? -17.090 -16.585 -1.402 1.00 93.25 144 PRO A N 1
ATOM 1159 C CA . PRO A 1 144 ? -16.851 -17.625 -0.391 1.00 93.25 144 PRO A CA 1
ATOM 1160 C C . PRO A 1 144 ? -15.428 -17.649 0.184 1.00 93.25 144 PRO A C 1
ATOM 1162 O O . PRO A 1 144 ? -15.218 -18.091 1.308 1.00 93.25 144 PRO A O 1
ATOM 1165 N N . ARG A 1 145 ? -14.438 -17.144 -0.562 1.00 93.06 145 ARG A N 1
ATOM 1166 C CA . ARG A 1 145 ? -13.043 -17.023 -0.105 1.00 93.06 145 ARG A CA 1
ATOM 1167 C C . ARG A 1 145 ? -12.834 -16.023 1.041 1.00 93.06 145 ARG A C 1
ATOM 1169 O O . ARG A 1 145 ? -11.785 -16.064 1.669 1.00 93.06 145 ARG A O 1
ATOM 1176 N N . CYS A 1 146 ? -13.819 -15.176 1.338 1.00 93.62 146 CYS A N 1
ATOM 1177 C CA . CYS A 1 146 ? -13.804 -14.273 2.490 1.00 93.62 146 CYS A CA 1
ATOM 1178 C C . CYS A 1 146 ? -14.408 -14.910 3.756 1.00 93.62 146 CYS A C 1
ATOM 1180 O O . CYS A 1 146 ? -14.453 -14.267 4.793 1.00 93.62 146 CYS A O 1
ATOM 1182 N N . ALA A 1 147 ? -14.919 -16.144 3.697 1.00 89.31 147 ALA A N 1
ATOM 1183 C CA . ALA A 1 147 ? -15.779 -16.681 4.756 1.00 89.31 147 ALA A CA 1
ATOM 1184 C C . ALA A 1 147 ? -15.051 -17.111 6.045 1.00 89.31 147 ALA A C 1
ATOM 1186 O O . ALA A 1 147 ? -15.712 -17.419 7.030 1.00 89.31 147 ALA A O 1
ATOM 1187 N N . SER A 1 148 ? -13.718 -17.192 6.059 1.00 90.81 148 SER A N 1
ATOM 1188 C CA . SER A 1 148 ? -12.943 -17.564 7.255 1.00 90.81 148 SER A CA 1
ATOM 1189 C C . SER A 1 148 ? -11.520 -17.016 7.201 1.00 90.81 148 SER A C 1
ATOM 1191 O O . SER A 1 148 ? -11.005 -16.739 6.116 1.00 90.81 148 SER A O 1
ATOM 1193 N N . SER A 1 149 ? -10.865 -16.913 8.362 1.00 89.75 149 SER A N 1
ATOM 1194 C CA . SER A 1 149 ? -9.448 -16.533 8.467 1.00 89.75 149 SER A CA 1
ATOM 1195 C C . SER A 1 149 ? -8.541 -17.409 7.603 1.00 89.75 149 SER A C 1
ATOM 1197 O O . SER A 1 149 ? -7.679 -16.882 6.908 1.00 89.75 149 SER A O 1
ATOM 1199 N N . ASP A 1 150 ? -8.778 -18.722 7.579 1.00 91.56 150 ASP A N 1
ATOM 1200 C CA . ASP A 1 150 ? -7.942 -19.682 6.849 1.00 91.56 150 ASP A CA 1
ATOM 1201 C C . ASP A 1 150 ? -8.064 -19.496 5.334 1.00 91.56 150 ASP A C 1
ATOM 1203 O O . ASP A 1 150 ? -7.074 -19.544 4.600 1.00 91.56 150 ASP A O 1
ATOM 1207 N N . LEU A 1 151 ? -9.283 -19.248 4.843 1.00 93.44 151 LEU A N 1
ATOM 1208 C CA . LEU A 1 151 ? -9.499 -18.932 3.433 1.00 93.44 151 LEU A CA 1
ATOM 1209 C C . LEU A 1 151 ? -8.867 -17.588 3.087 1.00 93.44 151 LEU A C 1
ATOM 1211 O O . LEU A 1 151 ? -8.212 -17.473 2.052 1.00 93.44 151 LEU A O 1
ATOM 1215 N N . ILE A 1 152 ? -8.988 -16.596 3.965 1.00 92.62 152 ILE A N 1
ATOM 1216 C CA . ILE A 1 152 ? -8.396 -15.291 3.707 1.00 92.62 152 ILE A CA 1
ATOM 1217 C C . ILE A 1 152 ? -6.866 -15.389 3.647 1.00 92.62 152 ILE A C 1
ATOM 1219 O O . ILE A 1 152 ? -6.254 -14.913 2.687 1.00 92.62 152 ILE A O 1
ATOM 1223 N N . GLN A 1 153 ? -6.249 -16.101 4.588 1.00 92.38 153 GLN A N 1
ATOM 1224 C CA . GLN A 1 153 ? -4.817 -16.377 4.569 1.00 92.38 153 GLN A CA 1
ATOM 1225 C C . GLN A 1 153 ? -4.411 -17.143 3.305 1.00 92.38 153 GLN A C 1
ATOM 1227 O O . GLN A 1 153 ? -3.407 -16.820 2.677 1.00 92.38 153 GLN A O 1
ATOM 1232 N N . ARG A 1 154 ? -5.209 -18.116 2.861 1.00 92.06 154 ARG A N 1
ATOM 1233 C CA . ARG A 1 154 ? -4.907 -18.896 1.656 1.00 92.06 154 ARG A CA 1
ATOM 1234 C C . ARG A 1 154 ? -4.993 -18.085 0.359 1.00 92.06 154 ARG A C 1
ATOM 1236 O O . ARG A 1 154 ? -4.147 -18.261 -0.514 1.00 92.06 154 ARG A O 1
ATOM 1243 N N . TYR A 1 155 ? -6.019 -17.250 0.197 1.00 91.88 155 TYR A N 1
ATOM 1244 C CA . TYR A 1 155 ? -6.295 -16.548 -1.066 1.00 91.88 155 TYR A CA 1
ATOM 1245 C C . TYR A 1 155 ? -5.630 -15.172 -1.161 1.00 91.88 155 TYR A C 1
ATOM 1247 O O . TYR A 1 155 ? -5.239 -14.759 -2.257 1.00 91.88 155 TYR A O 1
ATOM 1255 N N . TYR A 1 156 ? -5.485 -14.487 -0.027 1.00 91.00 156 TYR A N 1
ATOM 1256 C CA . TYR A 1 156 ? -4.938 -13.133 0.048 1.00 91.00 156 TYR A CA 1
ATOM 1257 C C . TYR A 1 156 ? -3.597 -13.070 0.778 1.00 91.00 156 TYR A C 1
ATOM 1259 O O . TYR A 1 156 ? -2.965 -12.024 0.756 1.00 91.00 156 TYR A O 1
ATOM 1267 N N . ARG A 1 157 ? -3.127 -14.167 1.394 1.00 91.56 157 ARG A N 1
ATOM 1268 C CA . ARG A 1 157 ? -1.856 -14.211 2.149 1.00 91.56 157 ARG A CA 1
ATOM 1269 C C . ARG A 1 157 ? -1.805 -13.224 3.309 1.00 91.56 157 ARG A C 1
ATOM 1271 O O . ARG A 1 157 ? -0.746 -12.719 3.662 1.00 91.56 157 ARG A O 1
ATOM 1278 N N . ILE A 1 158 ? -2.964 -12.963 3.900 1.00 91.06 158 ILE A N 1
ATOM 1279 C CA . ILE A 1 158 ? -3.105 -12.085 5.055 1.00 91.06 158 ILE A CA 1
ATOM 1280 C C . ILE A 1 158 ? -3.418 -12.950 6.268 1.00 91.06 158 ILE A C 1
ATOM 1282 O O . ILE A 1 158 ? -4.456 -13.611 6.309 1.00 91.06 158 ILE A O 1
ATOM 1286 N N . ASP A 1 159 ? -2.544 -12.913 7.272 1.00 91.44 159 ASP A N 1
ATOM 1287 C CA . ASP A 1 159 ? -2.880 -13.412 8.603 1.00 91.44 159 ASP A CA 1
ATOM 1288 C C . ASP A 1 159 ? -3.697 -12.345 9.339 1.00 91.44 159 ASP A C 1
ATOM 1290 O O . ASP A 1 159 ? -3.176 -11.439 9.991 1.00 91.44 159 ASP A O 1
ATOM 1294 N N . ILE A 1 160 ? -5.015 -12.432 9.184 1.00 90.19 160 ILE A N 1
ATOM 1295 C CA . ILE A 1 160 ? -5.939 -11.472 9.789 1.00 90.19 160 ILE A CA 1
ATOM 1296 C C . ILE A 1 160 ? -5.931 -11.553 11.308 1.00 90.19 160 ILE A C 1
ATOM 1298 O O . ILE A 1 160 ? -6.117 -10.532 11.967 1.00 90.19 160 ILE A O 1
ATOM 1302 N N . VAL A 1 161 ? -5.722 -12.742 11.874 1.00 89.31 161 VAL A N 1
ATOM 1303 C CA . VAL A 1 161 ? -5.703 -12.916 13.327 1.00 89.31 161 VAL A CA 1
ATOM 1304 C C . VAL A 1 161 ? -4.504 -12.185 13.912 1.00 89.31 161 VAL A C 1
ATOM 1306 O O . VAL A 1 161 ? -4.655 -11.447 14.888 1.00 89.31 161 VAL A O 1
ATOM 1309 N N . GLN A 1 162 ? -3.336 -12.339 13.291 1.00 90.38 162 GLN A N 1
ATOM 1310 C CA . GLN A 1 162 ? -2.140 -11.604 13.670 1.00 90.38 162 GLN A CA 1
ATOM 1311 C C . GLN A 1 162 ? -2.316 -10.095 13.464 1.00 90.38 162 GLN A C 1
ATOM 1313 O O . GLN A 1 162 ? -2.109 -9.337 14.412 1.00 90.38 162 GLN A O 1
ATOM 1318 N N . ALA A 1 163 ? -2.768 -9.657 12.285 1.00 90.25 163 ALA A N 1
ATOM 1319 C CA . ALA A 1 163 ? -2.947 -8.235 11.982 1.00 90.25 163 ALA A CA 1
ATOM 1320 C C . ALA A 1 163 ? -3.919 -7.547 12.959 1.00 90.25 163 ALA A C 1
ATOM 1322 O O . ALA A 1 163 ? -3.646 -6.455 13.461 1.00 90.25 163 ALA A O 1
ATOM 1323 N N . MET A 1 164 ? -5.032 -8.208 13.293 1.00 89.94 164 MET A N 1
ATOM 1324 C CA . MET A 1 164 ? -5.993 -7.717 14.283 1.00 89.94 164 MET A CA 1
ATOM 1325 C C . MET A 1 164 ? -5.402 -7.667 15.692 1.00 89.94 164 MET A C 1
ATOM 1327 O O . MET A 1 164 ? -5.621 -6.690 16.405 1.00 89.94 164 MET A O 1
ATOM 1331 N N . ARG A 1 165 ? -4.628 -8.681 16.099 1.00 89.69 165 ARG A N 1
ATOM 1332 C CA . ARG A 1 165 ? -3.964 -8.707 17.410 1.00 89.69 165 ARG A CA 1
ATOM 1333 C C . ARG A 1 165 ? -2.950 -7.575 17.555 1.00 89.69 165 ARG A C 1
ATOM 1335 O O . ARG A 1 165 ? -2.918 -6.910 18.589 1.00 89.69 165 ARG A O 1
ATOM 1342 N N . GLU A 1 166 ? -2.136 -7.346 16.532 1.00 90.38 166 GLU A N 1
ATOM 1343 C CA . GLU A 1 166 ? -1.143 -6.271 16.518 1.00 90.38 166 GLU A CA 1
ATOM 1344 C C . GLU A 1 166 ? -1.809 -4.895 16.536 1.00 90.38 166 GLU A C 1
ATOM 1346 O O . GLU A 1 166 ? -1.439 -4.035 17.341 1.00 90.38 166 GLU A O 1
ATOM 1351 N N . HIS A 1 167 ? -2.842 -4.702 15.712 1.00 90.31 167 HIS A N 1
ATOM 1352 C CA . HIS A 1 167 ? -3.623 -3.471 15.710 1.00 90.31 167 HIS A CA 1
ATOM 1353 C C . HIS A 1 167 ? -4.291 -3.234 17.073 1.00 90.31 167 HIS A C 1
ATOM 1355 O O . HIS A 1 167 ? -4.174 -2.145 17.632 1.00 90.31 167 HIS A O 1
ATOM 1361 N N . TYR A 1 168 ? -4.900 -4.260 17.677 1.00 90.81 168 TYR A N 1
ATOM 1362 C CA . TYR A 1 168 ? -5.508 -4.151 19.003 1.00 90.81 168 TYR A CA 1
ATOM 1363 C C . TYR A 1 168 ? -4.488 -3.780 20.084 1.00 90.81 168 TYR A C 1
ATOM 1365 O O . TYR A 1 168 ? -4.731 -2.882 20.892 1.00 90.81 168 TYR A O 1
ATOM 1373 N N . ALA A 1 169 ? -3.303 -4.394 20.074 1.00 91.06 169 ALA A N 1
ATOM 1374 C CA . ALA A 1 169 ? -2.225 -4.022 20.985 1.00 91.06 169 ALA A CA 1
ATOM 1375 C C . ALA A 1 169 ? -1.813 -2.545 20.818 1.00 91.06 169 ALA A C 1
ATOM 1377 O O . ALA A 1 169 ? -1.652 -1.834 21.818 1.00 91.06 169 ALA A O 1
ATOM 1378 N N . LYS A 1 170 ? -1.713 -2.051 19.573 1.00 91.19 170 LYS A N 1
ATOM 1379 C CA . LYS A 1 170 ? -1.468 -0.627 19.277 1.00 91.19 170 LYS A CA 1
ATOM 1380 C C . LYS A 1 170 ? -2.610 0.263 19.790 1.00 91.19 170 LYS A C 1
ATOM 1382 O O . LYS A 1 170 ? -2.326 1.301 20.394 1.00 91.19 170 LYS A O 1
ATOM 1387 N N . MET A 1 171 ? -3.877 -0.141 19.645 1.00 91.75 171 MET A N 1
ATOM 1388 C CA . MET A 1 171 ? -5.031 0.597 20.189 1.00 91.75 171 MET A CA 1
ATOM 1389 C C . MET A 1 171 ? -4.949 0.720 21.711 1.00 91.75 171 MET A C 1
ATOM 1391 O O . MET A 1 171 ? -5.078 1.820 22.248 1.00 91.75 171 MET A O 1
ATOM 1395 N N . LYS A 1 172 ? -4.661 -0.380 22.419 1.00 93.44 172 LYS A N 1
ATOM 1396 C CA . LYS A 1 172 ? -4.514 -0.376 23.884 1.00 93.44 172 LYS A CA 1
ATOM 1397 C C . LYS A 1 172 ? -3.382 0.538 24.340 1.00 93.44 172 LYS A C 1
ATOM 1399 O O . LYS A 1 172 ? -3.550 1.306 25.286 1.00 93.44 172 LYS A O 1
ATOM 1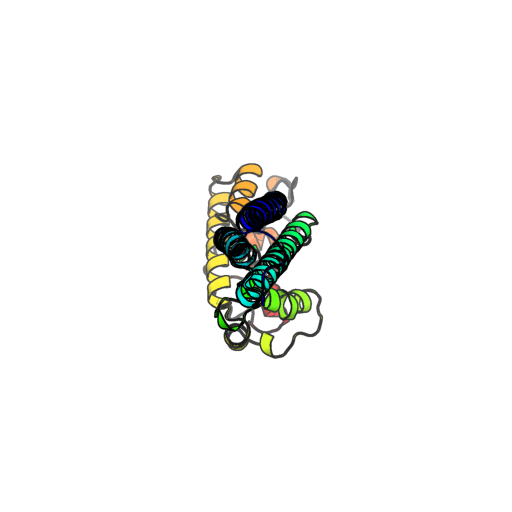404 N N . ASN A 1 173 ? -2.234 0.480 23.669 1.00 93.12 173 ASN A N 1
ATOM 1405 C CA . ASN A 1 173 ? -1.103 1.354 23.976 1.00 93.12 173 ASN A CA 1
ATOM 1406 C C . ASN A 1 173 ? -1.451 2.826 23.732 1.00 93.12 173 ASN A C 1
ATOM 1408 O O . ASN A 1 173 ? -1.183 3.669 24.587 1.00 93.12 173 ASN A O 1
ATOM 1412 N N . THR A 1 174 ? -2.133 3.121 22.625 1.00 91.75 174 THR A N 1
ATOM 1413 C CA . THR A 1 174 ? -2.602 4.474 22.307 1.00 91.75 174 THR A CA 1
ATOM 1414 C C . THR A 1 174 ? -3.581 4.985 23.371 1.00 91.75 174 THR A C 1
ATOM 1416 O O . THR A 1 174 ? -3.410 6.090 23.885 1.00 91.75 174 THR A O 1
ATOM 1419 N N . ALA A 1 175 ? -4.557 4.168 23.783 1.00 90.94 175 ALA A N 1
ATOM 1420 C CA . ALA A 1 175 ? -5.522 4.520 24.828 1.00 90.94 175 ALA A CA 1
ATOM 1421 C C . ALA A 1 175 ? -4.845 4.792 26.180 1.00 90.94 175 ALA A C 1
ATOM 1423 O O . ALA A 1 175 ? -5.177 5.769 26.855 1.00 90.94 175 ALA A O 1
ATOM 1424 N N . LYS A 1 176 ? -3.835 3.993 26.550 1.00 91.81 176 LYS A N 1
ATOM 1425 C CA . LYS A 1 176 ? -3.014 4.237 27.748 1.00 91.81 176 LYS A CA 1
ATOM 1426 C C . LYS A 1 176 ? -2.256 5.561 27.663 1.00 91.81 176 LYS A C 1
ATOM 1428 O O . LYS A 1 176 ? -2.298 6.335 28.613 1.00 91.81 176 LYS A O 1
ATOM 1433 N N . MET A 1 177 ? -1.622 5.865 26.529 1.00 90.94 177 MET A N 1
ATOM 1434 C CA . MET A 1 177 ? -0.906 7.134 26.337 1.00 90.94 177 MET A CA 1
ATOM 1435 C C . MET A 1 177 ? -1.834 8.352 26.423 1.00 90.94 177 MET A C 1
ATOM 1437 O O . MET A 1 177 ? -1.442 9.381 26.976 1.00 90.94 177 MET A O 1
ATOM 1441 N N . VAL A 1 178 ? -3.062 8.240 25.909 1.00 88.25 178 VAL A N 1
ATOM 1442 C CA . VAL A 1 178 ? -4.087 9.283 26.061 1.00 88.25 178 VAL A CA 1
ATOM 1443 C C . VAL A 1 178 ? -4.487 9.435 27.530 1.00 88.25 178 VAL A C 1
ATOM 1445 O O . VAL A 1 178 ? -4.451 10.550 28.046 1.00 88.25 178 VAL A O 1
ATOM 1448 N N . LYS A 1 179 ? -4.785 8.331 28.231 1.00 88.12 179 LYS A N 1
ATOM 1449 C CA . LYS A 1 179 ? -5.135 8.336 29.665 1.00 88.12 179 LYS A CA 1
ATOM 1450 C C . LYS A 1 179 ? -4.041 8.967 30.533 1.00 88.12 179 LYS A C 1
ATOM 1452 O O . LYS A 1 179 ? -4.340 9.723 31.449 1.00 88.12 179 LYS A O 1
ATOM 1457 N N . GLU A 1 180 ? -2.780 8.661 30.246 1.00 90.00 180 GLU A N 1
ATOM 1458 C CA . GLU A 1 180 ? -1.609 9.181 30.964 1.00 90.00 180 GLU A CA 1
ATOM 1459 C C . GLU A 1 180 ? -1.269 10.640 30.602 1.00 90.00 180 GLU A C 1
ATOM 1461 O O . GLU A 1 180 ? -0.300 11.191 31.117 1.00 90.00 180 GLU A O 1
ATOM 1466 N N . GLY A 1 181 ? -2.020 11.275 29.695 1.00 85.81 181 GLY A N 1
ATOM 1467 C CA . GLY A 1 181 ? -1.798 12.661 29.272 1.00 85.81 181 GLY A CA 1
ATOM 1468 C C . GLY A 1 181 ? -0.620 12.864 28.308 1.00 85.81 181 GLY A C 1
ATOM 1469 O O . GLY A 1 181 ? -0.345 14.001 27.914 1.00 85.81 181 GLY A O 1
ATOM 1470 N N . LYS A 1 182 ? 0.045 11.785 27.869 1.00 87.88 182 LYS A N 1
ATOM 1471 C CA . LYS A 1 182 ? 1.168 11.821 26.909 1.00 87.88 182 LYS A CA 1
ATOM 1472 C C . LYS A 1 182 ? 0.731 12.273 25.511 1.00 87.88 182 LYS A C 1
ATOM 1474 O O . LYS A 1 182 ? 1.523 12.862 24.786 1.00 87.88 182 LYS A O 1
ATOM 1479 N N . LEU A 1 183 ? -0.535 12.041 25.154 1.00 87.00 183 LEU A N 1
ATOM 1480 C CA . LEU A 1 183 ? -1.166 12.482 23.901 1.00 87.00 183 LEU A CA 1
ATOM 1481 C C . LEU A 1 183 ? -2.295 13.492 24.169 1.00 87.00 183 LEU A C 1
ATOM 1483 O O . LEU A 1 183 ? -3.398 13.374 23.647 1.00 87.00 183 LEU A O 1
ATOM 1487 N N . SER A 1 184 ? -2.028 14.490 25.015 1.00 78.75 184 SER A N 1
ATOM 1488 C CA . SER A 1 184 ? -3.020 15.495 25.439 1.00 78.75 184 SER A CA 1
ATOM 1489 C C . SER A 1 184 ? -3.380 16.530 24.365 1.00 78.75 184 SER A C 1
ATOM 1491 O O . SER A 1 184 ? -4.441 17.148 24.429 1.00 78.75 184 SER A O 1
ATOM 1493 N N . LYS A 1 185 ? -2.518 16.735 23.360 1.00 84.00 185 LYS A N 1
ATOM 1494 C CA . LYS A 1 185 ? -2.763 17.672 22.253 1.00 84.00 185 LYS A CA 1
ATOM 1495 C C . LYS A 1 185 ? -3.228 16.930 21.007 1.00 84.00 185 LYS A C 1
ATOM 1497 O O . LYS A 1 185 ? -2.601 15.961 20.585 1.00 84.00 185 LYS A O 1
ATOM 1502 N N . ARG A 1 186 ? -4.250 17.471 20.335 1.00 81.19 186 ARG A N 1
ATOM 1503 C CA . ARG A 1 186 ? -4.752 16.935 19.057 1.00 81.19 186 ARG A CA 1
ATOM 1504 C C . ARG A 1 186 ? -3.664 16.856 17.984 1.00 81.19 186 ARG A C 1
ATOM 1506 O O . ARG A 1 186 ? -3.651 15.902 17.219 1.00 81.19 186 ARG A O 1
ATOM 1513 N N . SER A 1 187 ? -2.765 17.841 17.932 1.00 84.44 187 SER A N 1
ATOM 1514 C CA . SER A 1 187 ? -1.645 17.839 16.986 1.00 84.44 187 SER A CA 1
ATOM 1515 C C . SER A 1 187 ? -0.688 16.675 17.240 1.00 84.44 187 SER A C 1
ATOM 1517 O O . SER A 1 187 ? -0.355 15.971 16.301 1.00 84.44 187 SER A O 1
ATOM 1519 N N . ALA A 1 188 ? -0.331 16.417 18.502 1.00 85.94 188 ALA A N 1
ATOM 1520 C CA . ALA A 1 188 ? 0.532 15.297 18.877 1.00 85.94 188 ALA A CA 1
ATOM 1521 C C . ALA A 1 188 ? -0.124 13.940 18.574 1.00 85.94 188 ALA A C 1
ATOM 1523 O O . ALA A 1 188 ? 0.536 13.021 18.103 1.00 85.94 188 ALA A O 1
ATOM 1524 N N . TYR A 1 189 ? -1.438 13.823 18.794 1.00 84.62 189 TYR A N 1
ATOM 1525 C CA . TYR A 1 189 ? -2.191 12.625 18.423 1.00 84.62 189 TYR A CA 1
ATOM 1526 C C . TYR A 1 189 ? -2.209 12.399 16.904 1.00 84.62 189 TYR A C 1
ATOM 1528 O O . TYR A 1 189 ? -1.900 11.304 16.439 1.00 84.62 189 TYR A O 1
ATOM 1536 N N . ALA A 1 190 ? -2.511 13.445 16.128 1.00 83.62 190 ALA A N 1
ATOM 1537 C CA . ALA A 1 190 ? -2.525 13.378 14.669 1.00 83.62 190 ALA A CA 1
ATOM 1538 C C . ALA A 1 190 ? -1.139 13.050 14.092 1.00 83.62 190 ALA A C 1
ATOM 1540 O O . ALA A 1 190 ? -1.037 12.232 13.184 1.00 83.62 190 ALA A O 1
ATOM 1541 N N . GLU A 1 191 ? -0.078 13.636 14.648 1.00 84.62 191 GLU A N 1
ATOM 1542 C CA . GLU A 1 191 ? 1.306 13.341 14.274 1.00 84.62 191 GLU A CA 1
ATOM 1543 C C . GLU A 1 191 ? 1.685 11.891 14.605 1.00 84.62 191 GLU A C 1
ATOM 1545 O O . GLU A 1 191 ? 2.294 11.210 13.785 1.00 84.62 191 GLU A O 1
ATOM 1550 N N . CYS A 1 192 ? 1.259 11.372 15.760 1.00 87.62 192 CYS A N 1
ATOM 1551 C CA . CYS A 1 192 ? 1.495 9.978 16.132 1.00 87.62 192 CYS A CA 1
ATOM 1552 C C . CYS A 1 192 ? 0.811 8.985 15.172 1.00 87.62 192 CYS A C 1
ATOM 1554 O O . CYS A 1 192 ? 1.407 7.979 14.787 1.00 87.62 192 CYS A O 1
ATOM 1556 N N . ILE A 1 193 ? -0.425 9.276 14.743 1.00 86.12 193 ILE A N 1
ATOM 1557 C CA . ILE A 1 193 ? -1.122 8.481 13.716 1.00 86.12 193 ILE A CA 1
ATOM 1558 C C . ILE A 1 193 ? -0.410 8.599 12.365 1.00 86.12 193 ILE A C 1
ATOM 1560 O O . ILE A 1 193 ? -0.186 7.588 11.700 1.00 86.12 193 ILE A O 1
ATOM 1564 N N . ALA A 1 194 ? -0.027 9.815 11.961 1.00 80.31 194 ALA A N 1
ATOM 1565 C CA . ALA A 1 194 ? 0.676 10.051 10.701 1.00 80.31 194 ALA A CA 1
ATOM 1566 C C . ALA A 1 194 ? 2.006 9.281 10.635 1.00 80.31 194 ALA A C 1
ATOM 1568 O O . ALA A 1 194 ? 2.334 8.705 9.601 1.00 80.31 194 ALA A O 1
ATOM 1569 N N . ASN A 1 195 ? 2.710 9.192 11.765 1.00 81.62 195 ASN A N 1
ATOM 1570 C CA . ASN A 1 195 ? 3.956 8.442 11.918 1.00 81.62 195 ASN A CA 1
ATOM 1571 C C . ASN A 1 195 ? 3.745 6.938 12.188 1.00 81.62 195 ASN A C 1
ATOM 1573 O O . ASN A 1 195 ? 4.714 6.240 12.476 1.00 81.62 195 ASN A O 1
ATOM 1577 N N . LYS A 1 196 ? 2.501 6.432 12.132 1.00 81.88 196 LYS A N 1
ATOM 1578 C CA . LYS A 1 196 ? 2.122 5.021 12.368 1.00 81.88 196 LYS A CA 1
ATOM 1579 C C . LYS A 1 196 ? 2.516 4.458 13.746 1.00 81.88 196 LYS A C 1
ATOM 1581 O O . LYS A 1 196 ? 2.434 3.249 13.965 1.00 81.88 196 LYS A O 1
ATOM 1586 N N . SER A 1 197 ? 2.913 5.311 14.692 1.00 84.94 197 SER A N 1
ATOM 1587 C CA . SER A 1 197 ? 3.242 4.921 16.069 1.00 84.94 197 SER A CA 1
ATOM 1588 C C . SER A 1 197 ? 2.007 4.843 16.974 1.00 84.94 197 SER A C 1
ATOM 1590 O O . SER A 1 197 ? 2.038 4.142 17.985 1.00 84.94 197 SER A O 1
ATOM 1592 N N . CYS A 1 198 ? 0.907 5.492 16.580 1.00 88.44 198 CYS A N 1
ATOM 1593 C CA . CYS A 1 198 ? -0.422 5.351 17.174 1.00 88.44 198 CYS A CA 1
ATOM 1594 C C . CYS A 1 198 ? -1.443 4.873 16.135 1.00 88.44 198 CYS A C 1
ATOM 1596 O O . CYS A 1 198 ? -1.215 4.957 14.929 1.00 88.44 198 CYS A O 1
ATOM 1598 N N . VAL A 1 199 ? -2.606 4.438 16.620 1.00 88.81 199 VAL A N 1
ATOM 1599 C CA . VAL A 1 199 ? -3.781 4.120 15.794 1.00 88.81 199 VAL A CA 1
ATOM 1600 C C . VAL A 1 199 ? -5.004 4.901 16.270 1.00 88.81 199 VAL A C 1
ATOM 1602 O O . VAL A 1 199 ? -5.024 5.446 17.382 1.00 88.81 199 VAL A O 1
ATOM 1605 N N . THR A 1 200 ? -6.030 4.970 15.427 1.00 87.50 200 THR A N 1
ATOM 1606 C CA . THR A 1 200 ? -7.300 5.588 15.800 1.00 87.50 200 THR A CA 1
ATOM 1607 C C . THR A 1 200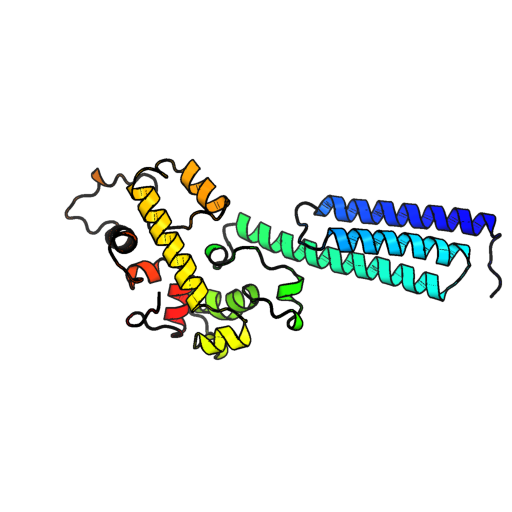 ? -7.939 4.796 16.945 1.00 87.50 200 THR A C 1
ATOM 1609 O O . THR A 1 200 ? -7.967 3.568 16.931 1.00 87.50 200 THR A O 1
ATOM 1612 N N . ILE A 1 201 ? -8.427 5.491 17.973 1.00 88.88 201 ILE A N 1
ATOM 1613 C CA . ILE A 1 201 ? -9.155 4.885 19.095 1.00 88.88 201 ILE A CA 1
ATOM 1614 C C . ILE A 1 201 ? -10.489 5.612 19.312 1.00 88.88 201 ILE A C 1
ATOM 1616 O O . ILE A 1 201 ? -10.600 6.787 18.950 1.00 88.88 201 ILE A O 1
ATOM 1620 N N . PRO A 1 202 ? -11.496 4.959 19.922 1.00 84.06 202 PRO A N 1
ATOM 1621 C CA . PRO A 1 202 ? -12.757 5.606 20.261 1.00 84.06 202 PRO A CA 1
ATOM 1622 C C . PRO A 1 202 ? -12.501 6.756 21.241 1.00 84.06 202 PRO A C 1
ATOM 1624 O O . PRO A 1 202 ? -12.071 6.538 22.371 1.00 84.06 202 PRO A O 1
ATOM 1627 N N . LEU A 1 203 ? -12.735 7.990 20.801 1.00 83.38 203 LEU A N 1
ATOM 1628 C CA . LEU A 1 203 ? -12.629 9.200 21.616 1.00 83.38 203 LEU A CA 1
ATOM 1629 C C . LEU A 1 203 ? -13.887 10.040 21.433 1.00 83.38 203 LEU A C 1
ATOM 1631 O O . LEU A 1 203 ? -14.544 9.977 20.392 1.00 83.38 203 LEU A O 1
ATOM 1635 N N . LEU A 1 204 ? -14.210 10.848 22.444 1.00 79.25 204 LEU A N 1
ATOM 1636 C CA . LEU A 1 204 ? -15.317 11.794 22.349 1.00 79.25 204 LEU A CA 1
ATOM 1637 C C . LEU A 1 204 ? -15.093 12.775 21.180 1.00 79.25 204 LEU A C 1
ATOM 1639 O O . LEU A 1 204 ? -13.949 13.178 20.929 1.00 79.25 204 LEU A O 1
ATOM 1643 N N . PRO A 1 205 ? -16.159 13.182 20.465 1.00 73.81 205 PRO A N 1
ATOM 1644 C CA . PRO A 1 205 ? -16.042 14.140 19.375 1.00 73.81 205 PRO A CA 1
ATOM 1645 C C . PRO A 1 205 ? -15.427 15.470 19.816 1.00 73.81 205 PRO A C 1
ATOM 1647 O O . PRO A 1 205 ? -15.507 15.886 20.974 1.00 73.81 205 PRO A O 1
ATOM 1650 N N . LYS A 1 206 ? -14.847 16.191 18.853 1.00 68.44 206 LYS A N 1
ATOM 1651 C CA . LYS A 1 206 ? -14.260 17.511 19.099 1.00 68.44 206 LYS A CA 1
ATOM 1652 C C . LYS A 1 206 ? -15.312 18.469 19.676 1.00 68.44 206 LYS A C 1
ATOM 1654 O O . LYS A 1 206 ? -16.342 18.691 19.052 1.00 68.44 206 LYS A O 1
ATOM 1659 N N . GLY A 1 207 ? -14.988 19.100 20.806 1.00 67.44 207 GLY A N 1
ATOM 1660 C CA . GLY A 1 207 ? -15.843 20.098 21.460 1.00 67.44 207 GLY A CA 1
ATOM 1661 C C . GLY A 1 207 ? -16.783 19.524 22.519 1.00 67.44 207 GLY A C 1
ATOM 1662 O O . GLY A 1 207 ? -17.447 20.296 23.203 1.00 67.44 207 GLY A O 1
ATOM 1663 N N . VAL A 1 208 ? -16.803 18.200 22.693 1.00 73.69 208 VAL A N 1
ATOM 1664 C CA . VAL A 1 208 ? -17.507 17.554 23.801 1.00 73.69 208 VAL A CA 1
ATOM 1665 C C . VAL A 1 208 ? -16.562 17.487 24.998 1.00 73.69 208 VAL A C 1
ATOM 1667 O O . VAL A 1 208 ? -15.584 16.741 24.987 1.00 73.69 208 VAL A O 1
ATOM 1670 N N . ASP A 1 209 ? -16.840 18.288 26.025 1.00 68.88 209 ASP A N 1
ATOM 1671 C CA . ASP A 1 209 ? -16.176 18.156 27.322 1.00 68.88 209 ASP A CA 1
ATOM 1672 C C . ASP A 1 209 ? -16.843 17.019 28.099 1.00 68.88 209 ASP A C 1
ATOM 1674 O O . ASP A 1 209 ? -18.049 17.056 28.346 1.00 68.88 209 ASP A O 1
ATOM 1678 N N . ALA A 1 210 ? -16.055 16.017 28.494 1.00 68.38 210 ALA A N 1
ATOM 1679 C CA . ALA A 1 210 ? -16.530 14.881 29.275 1.00 68.38 210 ALA A CA 1
ATOM 1680 C C . ALA A 1 210 ? -17.199 15.306 30.594 1.00 68.38 210 ALA A C 1
ATOM 1682 O O . ALA A 1 210 ? -18.079 14.598 31.072 1.00 68.38 210 ALA A O 1
ATOM 1683 N N . ASN A 1 211 ? -16.810 16.457 31.156 1.00 69.44 211 ASN A N 1
ATOM 1684 C CA . ASN A 1 211 ? -17.381 16.995 32.392 1.00 69.44 211 ASN A CA 1
ATOM 1685 C C . ASN A 1 211 ? -18.746 17.669 32.185 1.00 69.44 211 ASN A C 1
ATOM 1687 O O . ASN A 1 211 ? -19.484 17.850 33.149 1.00 69.44 211 ASN A O 1
ATOM 1691 N N . ASN A 1 212 ? -19.078 18.034 30.943 1.00 72.25 212 ASN A N 1
ATOM 1692 C CA . ASN A 1 212 ? -20.353 18.657 30.579 1.00 72.25 212 ASN A CA 1
ATOM 1693 C C . ASN A 1 212 ? -21.387 17.633 30.089 1.00 72.25 212 ASN A C 1
ATOM 1695 O O . ASN A 1 212 ? -22.513 18.008 29.768 1.00 72.25 212 ASN A O 1
ATOM 1699 N N . ILE A 1 213 ? -21.011 16.353 30.006 1.00 68.62 213 ILE A N 1
ATOM 1700 C CA . ILE A 1 213 ? -21.951 15.264 29.741 1.00 68.62 213 ILE A CA 1
ATOM 1701 C C . ILE A 1 213 ? -22.694 14.982 31.048 1.00 68.62 213 ILE A C 1
ATOM 1703 O O . ILE A 1 213 ? -22.064 14.663 32.057 1.00 68.62 213 ILE A O 1
ATOM 1707 N N . ASP A 1 214 ? -24.024 15.090 31.026 1.00 70.88 214 ASP A N 1
ATOM 1708 C CA . ASP A 1 214 ? -24.866 14.704 32.160 1.00 70.88 214 ASP A CA 1
ATOM 1709 C C . ASP A 1 214 ? -24.538 13.250 32.566 1.00 70.88 214 ASP A C 1
ATOM 1711 O O . ASP A 1 214 ? -24.609 12.353 31.720 1.00 70.88 214 ASP A O 1
ATOM 1715 N N . PRO A 1 215 ? -24.176 12.986 33.837 1.00 61.66 215 PRO A N 1
ATOM 1716 C CA . PRO A 1 215 ? -23.869 11.641 34.321 1.00 61.66 215 PRO A CA 1
ATOM 1717 C C . PRO A 1 215 ? -24.984 10.609 34.098 1.00 61.66 215 PRO A C 1
ATOM 1719 O O . PRO A 1 215 ? -24.696 9.414 34.066 1.00 61.66 215 PRO A O 1
ATOM 1722 N N . SER A 1 216 ? -26.235 11.059 33.966 1.00 73.75 216 SER A N 1
ATOM 1723 C CA . SER A 1 216 ? -27.412 10.232 33.687 1.00 73.75 216 SER A CA 1
ATOM 1724 C C . SER A 1 216 ? -27.758 10.116 32.196 1.00 73.75 216 SER A C 1
ATOM 1726 O O . SER A 1 216 ? -28.628 9.324 31.834 1.00 73.75 216 SER A O 1
ATOM 1728 N N . SER A 1 217 ? -27.068 10.857 31.321 1.00 72.50 217 SER A N 1
ATOM 1729 C CA . SER A 1 217 ? -27.286 10.802 29.876 1.00 72.50 217 SER A CA 1
ATOM 1730 C C . SER A 1 217 ? -26.659 9.554 29.248 1.00 72.50 217 SER A C 1
ATOM 1732 O O . SER A 1 217 ? -25.556 9.124 29.594 1.00 72.50 217 SER A O 1
ATOM 1734 N N . HIS A 1 218 ? -27.356 8.996 28.256 1.00 75.25 218 HIS A N 1
ATOM 1735 C CA . HIS A 1 218 ? -26.846 7.931 27.390 1.00 75.25 218 HIS A CA 1
ATOM 1736 C C . HIS A 1 218 ? -25.928 8.453 26.269 1.00 75.25 218 HIS A C 1
ATOM 1738 O O . HIS A 1 218 ? -25.452 7.671 25.440 1.00 75.25 218 HIS A O 1
ATOM 1744 N N . ASP A 1 219 ? -25.647 9.758 26.240 1.00 77.25 219 ASP A N 1
ATOM 1745 C CA . ASP A 1 219 ? -24.794 10.376 25.231 1.00 77.25 219 ASP A CA 1
ATOM 1746 C C . ASP A 1 219 ? -23.381 9.787 25.252 1.00 77.25 219 ASP A C 1
ATOM 1748 O O . ASP A 1 219 ? -22.688 9.745 26.273 1.00 77.25 219 ASP A O 1
ATOM 1752 N N . TYR A 1 220 ? -22.938 9.339 24.077 1.00 78.88 220 TYR A N 1
ATOM 1753 C CA . TYR A 1 220 ? -21.609 8.768 23.846 1.00 78.88 220 TYR A CA 1
ATOM 1754 C C . TYR A 1 220 ? -21.259 7.561 24.731 1.00 78.88 220 TYR A C 1
ATOM 1756 O O . TYR A 1 220 ? -20.078 7.212 24.825 1.00 78.88 220 TYR A O 1
ATOM 1764 N N . ILE A 1 221 ? -22.247 6.897 25.349 1.00 81.62 221 ILE A N 1
ATOM 1765 C CA . ILE A 1 221 ? -22.005 5.779 26.272 1.00 81.62 221 ILE A CA 1
ATOM 1766 C C . ILE A 1 221 ? -21.183 4.670 25.606 1.00 81.62 221 ILE A C 1
ATOM 1768 O O . ILE A 1 221 ? -20.141 4.296 26.133 1.00 81.62 221 ILE A O 1
ATOM 1772 N N . GLY A 1 222 ? -21.532 4.275 24.377 1.00 78.56 222 GLY A N 1
ATOM 1773 C CA . GLY A 1 222 ? -20.794 3.248 23.634 1.00 78.56 222 GLY A CA 1
ATOM 1774 C C . GLY A 1 222 ? -19.353 3.646 23.292 1.00 78.56 222 GLY A C 1
ATOM 1775 O O . GLY A 1 222 ? -18.458 2.809 23.335 1.00 78.56 222 GLY A O 1
ATOM 1776 N N . VAL A 1 223 ? -19.089 4.931 23.016 1.00 81.38 223 VAL A N 1
ATOM 1777 C CA . VAL A 1 223 ? -17.725 5.431 22.747 1.00 81.38 223 VAL A CA 1
ATOM 1778 C C . VAL A 1 223 ? -16.891 5.422 24.029 1.00 81.38 223 VAL A C 1
ATOM 1780 O O . VAL A 1 223 ? -15.731 5.012 24.014 1.00 81.38 223 VAL A O 1
ATOM 1783 N N . ARG A 1 224 ? -17.486 5.840 25.153 1.00 80.88 224 ARG A N 1
ATOM 1784 C CA . ARG A 1 224 ? -16.838 5.832 26.471 1.00 80.88 224 ARG A CA 1
ATOM 1785 C C . ARG A 1 224 ? -16.551 4.408 26.940 1.00 80.88 224 ARG A C 1
ATOM 1787 O O . ARG A 1 224 ? -15.444 4.138 27.396 1.00 80.88 224 ARG A O 1
ATOM 1794 N N . GLU A 1 225 ? -17.518 3.508 26.810 1.00 84.81 225 GLU A N 1
ATOM 1795 C CA . GLU A 1 225 ? -17.368 2.093 27.151 1.00 84.81 225 GLU A CA 1
ATOM 1796 C C . GLU A 1 225 ? -16.299 1.427 26.286 1.00 84.81 225 GLU A C 1
ATOM 1798 O O . GLU A 1 225 ? -15.416 0.766 26.826 1.00 84.81 225 GLU A O 1
ATOM 1803 N N . ALA A 1 226 ? -16.294 1.670 24.970 1.00 83.94 226 ALA A N 1
ATOM 1804 C CA . ALA A 1 226 ? -15.257 1.150 24.083 1.00 83.94 226 ALA A CA 1
ATOM 1805 C C . ALA A 1 226 ? -13.858 1.678 24.456 1.00 83.94 226 ALA A C 1
ATOM 1807 O O . ALA A 1 226 ? -12.901 0.905 24.498 1.00 83.94 226 ALA A O 1
ATOM 1808 N N . PHE A 1 227 ? -13.722 2.967 24.792 1.00 87.06 227 PHE A N 1
ATOM 1809 C CA . PHE A 1 227 ? -12.449 3.528 25.257 1.00 87.06 227 PHE A CA 1
ATOM 1810 C C . PHE A 1 227 ? -11.958 2.863 26.550 1.00 87.06 227 PHE A C 1
ATOM 1812 O O . PHE A 1 227 ? -10.795 2.468 26.650 1.00 87.06 227 PHE A O 1
ATOM 1819 N N . TRP A 1 228 ? -12.829 2.713 27.550 1.00 86.81 228 TRP A N 1
ATOM 1820 C CA . TRP A 1 228 ? -12.451 2.076 28.813 1.00 86.81 228 TRP A CA 1
ATOM 1821 C C . TRP A 1 228 ? -12.202 0.578 28.667 1.00 86.81 228 TRP A C 1
ATOM 1823 O O . TRP A 1 228 ? -11.318 0.050 29.340 1.00 86.81 228 TRP A O 1
ATOM 1833 N N . SER A 1 229 ? -12.898 -0.082 27.744 1.00 87.19 229 SER A N 1
ATOM 1834 C CA . SER A 1 229 ? -12.651 -1.473 27.374 1.00 87.19 229 SER A CA 1
ATOM 1835 C C . SER A 1 229 ? -11.221 -1.669 26.856 1.00 87.19 229 SER A C 1
ATOM 1837 O O . SER A 1 229 ? -10.522 -2.564 27.324 1.00 87.19 229 SER A O 1
ATOM 1839 N N . LEU A 1 230 ? -10.700 -0.755 26.020 1.00 89.00 230 LEU A N 1
ATOM 1840 C CA . LEU A 1 230 ? -9.290 -0.785 25.586 1.00 89.00 230 LEU A CA 1
ATOM 1841 C C . LEU A 1 230 ? -8.288 -0.730 26.753 1.00 89.00 230 LEU A C 1
ATOM 1843 O O . LEU A 1 230 ? -7.175 -1.253 26.658 1.00 89.00 230 LEU A O 1
ATOM 1847 N N . ILE A 1 231 ? -8.646 -0.066 27.851 1.00 88.94 231 ILE A N 1
ATOM 1848 C CA . ILE A 1 231 ? -7.762 0.104 29.008 1.00 88.94 231 ILE A CA 1
ATOM 1849 C C . ILE A 1 231 ? -7.867 -1.091 29.958 1.00 88.94 231 ILE A C 1
ATOM 1851 O O . ILE A 1 231 ? -6.838 -1.580 30.432 1.00 88.94 231 ILE A O 1
ATOM 1855 N N . ASN A 1 232 ? -9.092 -1.526 30.247 1.00 88.75 232 ASN A N 1
ATOM 1856 C CA . ASN A 1 232 ? -9.395 -2.450 31.333 1.00 88.75 232 ASN A CA 1
ATOM 1857 C C . ASN A 1 232 ? -9.426 -3.911 30.874 1.00 88.75 232 ASN A C 1
ATOM 1859 O O . ASN A 1 232 ? -8.997 -4.792 31.621 1.00 88.75 232 ASN A O 1
ATOM 1863 N N . ASP A 1 233 ? -9.881 -4.178 29.650 1.00 85.31 233 ASP A N 1
ATOM 1864 C CA . ASP A 1 233 ? -10.139 -5.543 29.206 1.00 85.31 233 ASP A CA 1
ATOM 1865 C C . ASP A 1 233 ? -8.900 -6.170 28.576 1.00 85.31 233 ASP A C 1
ATOM 1867 O O . ASP A 1 233 ? -8.104 -5.522 27.892 1.00 85.31 233 ASP A O 1
ATOM 1871 N N . GLN A 1 234 ? -8.704 -7.471 28.802 1.00 84.00 234 GLN A N 1
ATOM 1872 C CA . GLN A 1 234 ? -7.569 -8.193 28.223 1.00 84.00 234 GLN A CA 1
ATOM 1873 C C . GLN A 1 234 ? -7.752 -8.470 26.729 1.00 84.00 234 GLN A C 1
ATOM 1875 O O . GLN A 1 234 ? -6.773 -8.364 25.994 1.00 84.00 234 GLN A O 1
ATOM 1880 N N . ARG A 1 235 ? -8.984 -8.766 26.302 1.00 85.69 235 ARG A N 1
ATOM 1881 C CA . ARG A 1 235 ? -9.363 -9.127 24.926 1.00 85.69 235 ARG A CA 1
ATOM 1882 C C . ARG A 1 235 ? -10.236 -8.053 24.297 1.00 85.69 235 ARG A C 1
ATOM 1884 O O . ARG A 1 235 ? -10.781 -7.219 25.018 1.00 85.69 235 ARG A O 1
ATOM 1891 N N . MET A 1 236 ? -10.345 -8.064 22.976 1.00 86.56 236 MET A N 1
ATOM 1892 C CA . MET A 1 236 ? -11.230 -7.172 22.241 1.00 86.56 236 MET A CA 1
ATOM 1893 C C . MET A 1 236 ? -12.688 -7.489 22.570 1.00 86.56 236 MET A C 1
ATOM 1895 O O . MET A 1 236 ? -13.129 -8.633 22.477 1.00 86.56 236 MET A O 1
ATOM 1899 N N . THR A 1 237 ? -13.447 -6.464 22.949 1.00 87.81 237 THR A N 1
ATOM 1900 C CA . THR A 1 237 ? -14.889 -6.590 23.170 1.00 87.81 237 THR A CA 1
ATOM 1901 C C . THR A 1 237 ? -15.668 -6.330 21.879 1.00 87.81 237 THR A C 1
ATOM 1903 O O . THR A 1 237 ? -15.172 -5.635 20.983 1.00 87.81 237 THR A O 1
ATOM 1906 N N . PRO A 1 238 ? -16.922 -6.812 21.775 1.00 87.00 238 PRO A N 1
ATOM 1907 C CA . PRO A 1 238 ? -17.793 -6.504 20.641 1.00 87.00 238 PRO A CA 1
ATOM 1908 C C . PRO A 1 238 ? -17.945 -5.000 20.376 1.00 87.00 238 PRO A C 1
ATOM 1910 O O . PRO A 1 238 ? -17.992 -4.584 19.221 1.00 87.00 238 PRO A O 1
ATOM 1913 N N . LEU A 1 239 ? -17.954 -4.180 21.433 1.00 85.88 239 LEU A N 1
ATOM 1914 C CA . LEU A 1 239 ? -18.028 -2.721 21.331 1.00 85.88 239 LEU A CA 1
ATOM 1915 C C . LEU A 1 239 ? -16.801 -2.131 20.634 1.00 85.88 239 LEU A C 1
ATOM 1917 O O . LEU A 1 239 ? -16.948 -1.313 19.729 1.00 85.88 239 LEU A O 1
ATOM 1921 N N . VAL A 1 240 ? -15.596 -2.566 21.013 1.00 86.81 240 VAL A N 1
ATOM 1922 C CA . VAL A 1 240 ? -14.362 -2.132 20.344 1.00 86.81 240 VAL A CA 1
ATOM 1923 C C . VAL A 1 240 ? -14.341 -2.622 18.896 1.00 86.81 240 VAL A C 1
ATOM 1925 O O . VAL A 1 240 ? -14.033 -1.845 17.999 1.00 86.81 240 VAL A O 1
ATOM 1928 N N . CYS A 1 241 ? -14.732 -3.873 18.647 1.00 88.38 241 CYS A N 1
ATOM 1929 C CA . CYS A 1 241 ? -14.769 -4.449 17.303 1.00 88.38 241 CYS A CA 1
ATOM 1930 C C . CYS A 1 241 ? -15.664 -3.660 16.334 1.00 88.38 241 CYS A C 1
ATOM 1932 O O . CYS A 1 241 ? -15.282 -3.428 15.191 1.00 88.38 241 CYS A O 1
ATOM 1934 N N . GLN A 1 242 ? -16.829 -3.187 16.786 1.00 87.19 242 GLN A N 1
ATOM 1935 C CA . GLN A 1 242 ? -17.727 -2.376 15.954 1.00 87.19 242 GLN A CA 1
ATOM 1936 C C . GLN A 1 242 ? -17.130 -1.023 15.542 1.00 87.19 242 GLN A C 1
ATOM 1938 O O . GLN A 1 242 ? -17.566 -0.449 14.550 1.00 87.19 242 GLN A O 1
ATOM 1943 N N . GLN A 1 243 ? -16.139 -0.519 16.279 1.00 85.19 243 GLN A N 1
ATOM 1944 C CA . GLN A 1 243 ? -15.442 0.732 15.962 1.00 85.19 243 GLN A CA 1
ATOM 1945 C C . GLN A 1 243 ? -14.256 0.523 15.010 1.00 85.19 243 GLN A C 1
ATOM 1947 O O . GLN A 1 243 ? -13.644 1.491 14.565 1.00 85.19 243 GLN A O 1
ATOM 1952 N N . VAL A 1 244 ? -13.914 -0.730 14.701 1.00 88.00 244 VAL A N 1
ATOM 1953 C CA . VAL A 1 244 ? -12.751 -1.098 13.895 1.00 88.00 244 VAL A CA 1
ATOM 1954 C C . VAL A 1 244 ? -13.238 -1.664 12.554 1.00 88.00 244 VAL A C 1
ATOM 1956 O O . VAL A 1 244 ? -13.773 -2.776 12.538 1.00 88.00 244 VAL A O 1
ATOM 1959 N N . PRO A 1 245 ? -13.034 -0.970 11.412 1.00 88.69 245 PRO A N 1
ATOM 1960 C CA . PRO A 1 245 ? -13.612 -1.367 10.122 1.00 88.69 245 PRO A CA 1
ATOM 1961 C C . PRO A 1 245 ? -13.312 -2.812 9.711 1.00 88.69 245 PRO A C 1
ATOM 1963 O O . PRO A 1 245 ? -14.200 -3.520 9.239 1.00 88.69 245 PRO A O 1
ATOM 1966 N N . LEU A 1 246 ? -12.081 -3.288 9.934 1.00 90.50 246 LEU A N 1
ATOM 1967 C CA . LEU A 1 246 ? -11.717 -4.673 9.628 1.00 90.50 246 LEU A CA 1
ATOM 1968 C C . LEU A 1 246 ? -12.482 -5.673 10.509 1.00 90.50 246 LEU A C 1
ATOM 1970 O O . LEU A 1 246 ? -12.997 -6.664 10.000 1.00 90.50 246 LEU A O 1
ATOM 1974 N N . CYS A 1 247 ? -12.616 -5.408 11.809 1.00 90.94 247 CYS A N 1
ATOM 1975 C CA . CYS A 1 247 ? -13.332 -6.299 12.723 1.00 90.94 247 CYS A CA 1
ATOM 1976 C C . CYS A 1 247 ? -14.836 -6.339 12.424 1.00 90.94 247 CYS A C 1
ATOM 1978 O O . CYS A 1 247 ? -15.445 -7.414 12.377 1.00 90.94 247 CYS A O 1
ATOM 1980 N N . GLN A 1 248 ? -15.419 -5.174 12.137 1.00 90.88 248 GLN A N 1
ATOM 1981 C CA . GLN A 1 248 ? -16.799 -5.061 11.684 1.00 90.88 248 GLN A CA 1
ATOM 1982 C C . GLN A 1 248 ? -17.019 -5.855 10.390 1.00 90.88 248 GLN A C 1
ATOM 1984 O O . GLN A 1 248 ? -17.946 -6.661 10.315 1.00 90.88 248 GLN A O 1
ATOM 1989 N N . ALA A 1 249 ? -16.141 -5.695 9.396 1.00 91.75 249 ALA A N 1
ATOM 1990 C CA . ALA A 1 249 ? -16.219 -6.446 8.149 1.00 91.75 249 ALA A CA 1
ATOM 1991 C C . ALA A 1 249 ? -16.140 -7.961 8.389 1.00 91.75 249 ALA A C 1
ATOM 1993 O O . ALA A 1 249 ? -16.959 -8.701 7.848 1.00 91.75 249 ALA A O 1
ATOM 1994 N N . LEU A 1 250 ? -15.201 -8.420 9.227 1.00 91.50 250 LEU A N 1
ATOM 1995 C CA . LEU A 1 250 ? -15.016 -9.838 9.574 1.00 91.50 250 LEU A CA 1
ATOM 1996 C C . LEU A 1 250 ? -16.236 -10.439 10.265 1.00 91.50 250 LEU A C 1
ATOM 1998 O O . LEU A 1 250 ? -16.606 -11.581 9.987 1.00 91.50 250 LEU A O 1
ATOM 2002 N N . THR A 1 251 ? -16.886 -9.656 11.120 1.00 91.12 251 THR A N 1
ATOM 2003 C CA . THR A 1 251 ? -18.132 -10.052 11.778 1.00 91.12 251 THR A CA 1
ATOM 2004 C C . THR A 1 251 ? -19.278 -10.132 10.766 1.00 91.12 251 THR A C 1
ATOM 2006 O O . THR A 1 251 ? -19.998 -11.129 10.732 1.00 91.12 251 THR A O 1
ATOM 2009 N N . ASN A 1 252 ? -19.413 -9.137 9.881 1.00 90.94 252 ASN A N 1
ATOM 2010 C CA . ASN A 1 252 ? -20.459 -9.101 8.852 1.00 90.94 252 ASN A CA 1
ATOM 2011 C C . ASN A 1 252 ? -20.345 -10.270 7.862 1.00 90.94 252 ASN A C 1
ATOM 2013 O O . ASN A 1 252 ? -21.351 -10.875 7.495 1.00 90.94 252 ASN A O 1
ATOM 2017 N N . MET A 1 253 ? -19.120 -10.624 7.463 1.00 89.50 253 MET A N 1
ATOM 2018 C CA . MET A 1 253 ? -18.856 -11.776 6.593 1.00 89.50 253 MET A CA 1
ATOM 2019 C C . MET A 1 253 ? -18.896 -13.124 7.337 1.00 89.50 253 MET A C 1
ATOM 2021 O O . MET A 1 253 ? -18.729 -14.167 6.709 1.00 89.50 253 MET A O 1
ATOM 2025 N N . LYS A 1 254 ? -19.126 -13.114 8.661 1.00 87.69 254 LYS A N 1
ATOM 2026 C CA . LYS A 1 254 ? -19.106 -14.286 9.556 1.00 87.69 254 LYS A CA 1
ATOM 2027 C C . LYS A 1 254 ? -17.769 -15.040 9.574 1.00 87.69 254 LYS A C 1
ATOM 2029 O O . LYS A 1 254 ? -17.736 -16.213 9.935 1.00 87.69 254 LYS A O 1
ATOM 2034 N N . ALA A 1 255 ? -16.673 -14.367 9.219 1.00 85.25 255 ALA A N 1
ATOM 2035 C CA . ALA A 1 255 ? -15.326 -14.934 9.283 1.00 85.25 255 ALA A CA 1
ATOM 2036 C C . ALA A 1 255 ? -14.809 -15.053 10.720 1.00 85.25 255 ALA A C 1
ATOM 2038 O O . ALA A 1 255 ? -13.942 -15.881 10.992 1.00 85.25 255 ALA A O 1
ATOM 2039 N N . ILE A 1 256 ? -15.348 -14.239 11.632 1.00 84.19 256 ILE A N 1
ATOM 2040 C CA . ILE A 1 256 ? -15.129 -14.335 13.077 1.00 84.19 256 ILE A CA 1
ATOM 2041 C C . ILE A 1 256 ? -16.468 -14.227 13.807 1.00 84.19 256 ILE A C 1
ATOM 2043 O O . ILE A 1 256 ? -17.402 -13.580 13.329 1.00 84.19 256 ILE A O 1
ATOM 2047 N N . THR A 1 257 ? -16.552 -14.831 14.990 1.00 79.44 257 THR A N 1
ATOM 2048 C CA . THR A 1 257 ? -17.690 -14.660 15.902 1.00 79.44 257 THR A CA 1
ATOM 2049 C C . THR A 1 257 ? -17.305 -13.737 17.054 1.00 79.44 257 THR A C 1
ATOM 2051 O O . THR A 1 257 ? -16.229 -13.945 17.624 1.00 79.44 257 THR A O 1
ATOM 2054 N N . PRO A 1 258 ? -18.172 -12.793 17.463 1.00 71.19 258 PRO A N 1
ATOM 2055 C CA . PRO A 1 258 ? -17.843 -11.851 18.527 1.00 71.19 258 PRO A CA 1
ATOM 2056 C C . PRO A 1 258 ? -17.454 -12.487 19.865 1.00 71.19 258 PRO A C 1
ATOM 2058 O O . PRO A 1 258 ? -16.594 -11.964 20.566 1.00 71.19 258 PRO A O 1
ATOM 2061 N N . ASP A 1 259 ? -18.029 -13.646 20.182 1.00 69.12 259 ASP A N 1
ATOM 2062 C CA . ASP A 1 259 ? -17.804 -14.336 21.458 1.00 69.12 259 ASP A CA 1
ATOM 2063 C C . ASP A 1 259 ? -16.461 -15.083 21.520 1.00 69.12 259 ASP A C 1
ATOM 2065 O O . ASP A 1 259 ? -15.957 -15.378 22.601 1.00 69.12 259 ASP A O 1
ATOM 2069 N N . ASN A 1 260 ? -15.853 -15.358 20.361 1.00 67.81 260 ASN A N 1
ATOM 2070 C CA . ASN A 1 260 ? -14.586 -16.086 20.237 1.00 67.81 260 ASN A CA 1
ATOM 2071 C C . ASN A 1 260 ? -13.529 -15.268 19.482 1.00 67.81 260 ASN A C 1
ATOM 2073 O O . ASN A 1 260 ? -12.742 -15.830 18.719 1.00 67.81 260 ASN A O 1
ATOM 2077 N N . MET A 1 261 ? -13.505 -13.943 19.664 1.00 69.00 261 MET A N 1
ATOM 2078 C CA . MET A 1 261 ? -12.452 -13.115 19.073 1.00 69.00 261 MET A CA 1
ATOM 2079 C C . MET A 1 261 ? -11.074 -13.525 19.640 1.00 69.00 261 MET A C 1
ATOM 2081 O O . MET A 1 261 ? -10.882 -13.517 20.859 1.00 69.00 261 MET A O 1
ATOM 2085 N N . PRO A 1 262 ? -10.101 -13.910 18.792 1.00 61.12 262 PRO A N 1
ATOM 2086 C CA . PRO A 1 262 ? -8.800 -14.430 19.231 1.00 61.12 262 PRO A CA 1
ATOM 2087 C C . PRO A 1 262 ? -7.767 -13.336 19.578 1.00 61.12 262 PRO A C 1
ATOM 2089 O O . PRO A 1 262 ? -6.560 -13.623 19.658 1.00 61.12 262 PRO A O 1
ATOM 2092 N N . PHE A 1 263 ? -8.222 -12.092 19.750 1.00 67.25 263 PHE A N 1
ATOM 2093 C CA . PHE A 1 263 ? -7.411 -10.890 19.947 1.00 67.25 263 PHE A CA 1
ATOM 2094 C C . PHE A 1 263 ? -7.950 -10.031 21.091 1.00 67.25 263 PHE A C 1
ATOM 2096 O O . PHE A 1 263 ? -9.185 -9.940 21.249 1.00 67.25 263 PHE A O 1
#

Foldseek 3Di:
DDDPDDLVVLLVVLVVQLVVLLVVLVVVCVVLVVLDDPCSVVLNVQLNVLSVLSSVCSSVVPVVSNVVSVCSNVVSSVVSVQQSVVSVVQVVCVVVVNHQLCPLLDPDDDGPCLCPPPVVLDQNSPCCSVQFQVCLVVVHDHDPLLQAQVSNCVPRVDNVLVSVVVSLVLQLVQLVCVVVCVCVDPVSVVVCVVVSSHDDALDDDPPDDPVPPDPPDPPCVLSVVRSVCSHPPPDHAPSVLCVRSSSSSCVSSNNDDRVPRSD